Protein AF-A0A927WWB0-F1 (afdb_monomer)

Structure (mmCIF, N/CA/C/O backbone):
data_AF-A0A927WWB0-F1
#
_entry.id   AF-A0A927WWB0-F1
#
loop_
_atom_site.group_PDB
_atom_site.id
_atom_site.type_symbol
_atom_site.label_atom_id
_atom_site.label_alt_id
_atom_site.label_comp_id
_atom_site.label_asym_id
_atom_site.label_entity_id
_atom_site.label_seq_id
_atom_site.pdbx_PDB_ins_code
_atom_site.Cartn_x
_atom_site.Cartn_y
_atom_site.Cartn_z
_atom_site.occupancy
_atom_site.B_iso_or_equiv
_atom_site.auth_seq_id
_atom_site.auth_comp_id
_atom_site.auth_asym_id
_atom_site.auth_atom_id
_atom_site.pdbx_PDB_model_num
ATOM 1 N N . MET A 1 1 ? -5.119 0.824 29.404 1.00 85.62 1 MET A N 1
ATOM 2 C CA . MET A 1 1 ? -6.068 1.063 28.301 1.00 85.62 1 MET A CA 1
ATOM 3 C C . MET A 1 1 ? -7.362 0.359 28.651 1.00 85.62 1 MET A C 1
ATOM 5 O O . MET A 1 1 ? -7.310 -0.802 29.052 1.00 85.62 1 MET A O 1
ATOM 9 N N . GLN A 1 2 ? -8.509 1.000 28.434 1.00 91.81 2 GLN A N 1
ATOM 10 C CA . GLN A 1 2 ? -9.814 0.447 28.788 1.00 91.81 2 GLN A CA 1
ATOM 11 C C . GLN A 1 2 ? -10.741 0.387 27.572 1.00 91.81 2 GLN A C 1
ATOM 13 O O . GLN A 1 2 ? -10.696 1.232 26.675 1.00 91.81 2 GLN A O 1
ATOM 18 N N . THR A 1 3 ? -11.589 -0.644 27.538 1.00 93.31 3 THR A N 1
ATOM 19 C CA . THR A 1 3 ? -12.671 -0.757 26.554 1.00 93.31 3 THR A CA 1
ATOM 20 C C . THR A 1 3 ? -13.935 -0.116 27.111 1.00 93.31 3 THR A C 1
ATOM 22 O O . THR A 1 3 ? -14.354 -0.425 28.226 1.00 93.31 3 THR A O 1
ATOM 25 N N . PHE A 1 4 ? -14.554 0.742 26.309 1.00 94.50 4 PHE A N 1
ATOM 26 C CA . PHE A 1 4 ? -15.804 1.418 26.613 1.00 94.50 4 PHE A CA 1
ATOM 27 C C . PHE A 1 4 ? -16.885 0.991 25.625 1.00 94.50 4 PHE A C 1
ATOM 29 O O . PHE A 1 4 ? -16.620 0.731 24.446 1.00 94.50 4 PHE A O 1
ATOM 36 N N . CYS A 1 5 ? -18.123 0.952 26.113 1.00 94.19 5 CYS A N 1
ATOM 37 C CA . CYS A 1 5 ? -19.297 0.861 25.263 1.00 94.19 5 CYS A CA 1
ATOM 38 C C . CYS A 1 5 ? -20.393 1.784 25.785 1.00 94.19 5 CYS A C 1
ATOM 40 O O . CYS A 1 5 ? -20.557 1.940 26.998 1.00 94.19 5 CYS A O 1
ATOM 42 N N . GLY A 1 6 ? -21.144 2.391 24.876 1.00 93.69 6 GLY A N 1
ATOM 43 C CA . GLY A 1 6 ? -22.247 3.261 25.252 1.00 93.69 6 GLY A CA 1
ATOM 44 C C . GLY A 1 6 ? -22.944 3.877 24.053 1.00 93.69 6 GLY A C 1
ATOM 45 O O . GLY A 1 6 ? -22.455 3.824 22.925 1.00 93.69 6 GLY A O 1
ATOM 46 N N . ARG A 1 7 ? -24.108 4.465 24.320 1.00 94.38 7 ARG A N 1
ATOM 47 C CA . ARG A 1 7 ? -24.864 5.251 23.348 1.00 94.38 7 ARG A CA 1
ATOM 48 C C . ARG A 1 7 ? -24.356 6.690 23.377 1.00 94.38 7 ARG A C 1
ATOM 50 O O . ARG A 1 7 ? -24.301 7.287 24.454 1.00 94.38 7 ARG A O 1
ATOM 57 N N . ILE A 1 8 ? -24.001 7.228 22.213 1.00 96.31 8 ILE A N 1
ATOM 58 C CA . ILE A 1 8 ? -23.646 8.639 22.054 1.00 96.31 8 ILE A CA 1
ATOM 59 C C . ILE A 1 8 ? -24.853 9.484 22.440 1.00 96.31 8 ILE A C 1
ATOM 61 O O . ILE A 1 8 ? -25.952 9.269 21.919 1.00 96.31 8 ILE A O 1
ATOM 65 N N . ARG A 1 9 ? -24.633 10.433 23.349 1.00 96.38 9 ARG A N 1
ATOM 66 C CA . ARG A 1 9 ? -25.628 11.451 23.702 1.00 96.38 9 ARG A CA 1
ATOM 67 C C . ARG A 1 9 ? -25.407 12.739 22.926 1.00 96.38 9 ARG A C 1
ATOM 69 O O . ARG A 1 9 ? -26.372 13.345 22.497 1.00 96.38 9 ARG A O 1
ATOM 76 N N . ASN A 1 10 ? -24.152 13.134 22.725 1.00 96.50 10 ASN A N 1
ATOM 77 C CA . ASN A 1 10 ? -23.822 14.332 21.967 1.00 96.50 10 ASN A CA 1
ATOM 78 C C . ASN A 1 10 ? -22.445 14.215 21.296 1.00 96.50 10 ASN A C 1
ATOM 80 O O . ASN A 1 10 ? -21.590 13.440 21.741 1.00 96.50 10 ASN A O 1
ATOM 84 N N . VAL A 1 11 ? -22.239 14.998 20.236 1.00 96.50 11 VAL A N 1
ATOM 85 C CA . VAL A 1 11 ? -20.967 15.142 19.522 1.00 96.50 11 VAL A CA 1
ATOM 86 C C . VAL A 1 11 ? -20.671 16.630 19.358 1.00 96.50 11 VAL A C 1
ATOM 88 O O . VAL A 1 11 ? -21.435 17.370 18.752 1.00 96.50 11 VAL A O 1
ATOM 91 N N . TYR A 1 12 ? -19.537 17.060 19.894 1.00 95.94 12 TYR A N 1
ATOM 92 C CA . TYR A 1 12 ? -18.999 18.407 19.770 1.00 95.94 12 TYR A CA 1
ATOM 93 C C . TYR A 1 12 ? -17.963 18.389 18.642 1.00 95.94 12 TYR A C 1
ATOM 95 O O . TYR A 1 12 ? -16.809 18.013 18.862 1.00 95.94 12 TYR A O 1
ATOM 103 N N . GLU A 1 13 ? -18.386 18.703 17.414 1.00 93.00 13 GLU A N 1
ATOM 104 C CA . GLU A 1 13 ? -17.570 18.459 16.216 1.00 93.00 13 GLU A CA 1
ATOM 105 C C . GLU A 1 13 ? -16.272 19.274 16.178 1.00 93.00 13 GLU A C 1
ATOM 107 O O . GLU A 1 13 ? -15.202 18.704 15.936 1.00 93.00 13 GLU A O 1
ATOM 112 N N . ASP A 1 14 ? -16.342 20.566 16.504 1.00 92.88 14 ASP A N 1
ATOM 113 C CA . ASP A 1 14 ? -15.180 21.468 16.557 1.00 92.88 14 ASP A CA 1
ATOM 114 C C . ASP A 1 14 ? -14.153 20.989 17.590 1.00 92.88 14 ASP A C 1
ATOM 116 O O . ASP A 1 14 ? -12.937 20.922 17.357 1.00 92.88 14 ASP A O 1
ATOM 120 N N . ASP A 1 15 ? -14.670 20.536 18.729 1.00 95.81 15 ASP A N 1
ATOM 121 C CA . ASP A 1 15 ? -13.889 19.923 19.784 1.00 95.81 15 ASP A CA 1
ATOM 122 C C . ASP A 1 15 ? -13.519 18.478 19.471 1.00 95.81 15 ASP A C 1
ATOM 124 O O . ASP A 1 15 ? -12.734 17.906 20.206 1.00 95.81 15 ASP A O 1
ATOM 128 N N . ARG A 1 16 ? -13.998 17.842 18.398 1.00 96.81 16 ARG A N 1
ATOM 129 C CA . ARG A 1 16 ? -13.765 16.413 18.113 1.00 96.81 16 ARG A CA 1
ATOM 130 C C . ARG A 1 16 ? -14.044 15.523 19.333 1.00 96.81 16 ARG A C 1
ATOM 132 O O . ARG A 1 16 ? -13.322 14.551 19.556 1.00 96.81 16 ARG A O 1
ATOM 139 N N . ILE A 1 17 ? -15.018 15.887 20.162 1.00 97.62 17 ILE A N 1
ATOM 140 C CA . ILE A 1 17 ? -15.373 15.166 21.389 1.00 97.62 17 ILE A CA 1
ATOM 141 C C . ILE A 1 17 ? -16.758 14.571 21.213 1.00 97.62 17 ILE A C 1
ATOM 143 O O . ILE A 1 17 ? -17.652 15.228 20.696 1.00 97.62 17 ILE A O 1
ATOM 147 N N . PHE A 1 18 ? -16.959 13.346 21.677 1.00 97.81 18 PHE A N 1
ATOM 148 C CA . PHE A 1 18 ? -18.299 12.807 21.884 1.00 97.81 18 PHE A CA 1
ATOM 149 C C . PHE A 1 18 ? -18.478 12.408 23.342 1.00 97.81 18 PHE A C 1
ATOM 151 O O . PHE A 1 18 ? -17.508 12.104 24.040 1.00 97.81 18 PHE A O 1
ATOM 158 N N . GLU A 1 19 ? -19.725 12.405 23.798 1.00 97.00 19 GLU A N 1
ATOM 159 C CA . GLU A 1 19 ? -20.080 11.967 25.143 1.00 97.00 19 GLU A CA 1
ATOM 160 C C . GLU A 1 19 ? -20.955 10.713 25.112 1.00 97.00 19 GLU A C 1
ATOM 162 O O . GLU A 1 19 ? -21.825 10.542 24.250 1.00 97.00 19 GLU A O 1
ATOM 167 N N . ILE A 1 20 ? -20.737 9.836 26.087 1.00 96.44 20 ILE A N 1
ATOM 168 C CA . ILE A 1 20 ? -21.586 8.668 26.335 1.00 96.44 20 ILE A CA 1
ATOM 169 C C . ILE A 1 20 ? -22.014 8.639 27.800 1.00 96.44 20 ILE A C 1
ATOM 171 O O . ILE A 1 20 ? -21.311 9.127 28.686 1.00 96.44 20 ILE A O 1
ATOM 175 N N . LEU A 1 21 ? -23.157 8.005 28.061 1.00 90.00 21 LEU A N 1
ATOM 176 C CA . LEU A 1 21 ? -23.514 7.578 29.411 1.00 90.00 21 LEU A CA 1
ATOM 177 C C . LEU A 1 21 ? -22.886 6.209 29.678 1.00 90.00 21 LEU A C 1
ATOM 179 O O . LEU A 1 21 ? -23.248 5.227 29.031 1.00 90.00 21 LEU A O 1
ATOM 183 N N . TYR A 1 22 ? -21.991 6.131 30.656 1.00 85.38 22 TYR A N 1
ATOM 184 C CA . TYR A 1 22 ? -21.375 4.881 31.092 1.00 85.38 22 TYR A CA 1
ATOM 185 C C . TYR A 1 22 ? -21.423 4.791 32.619 1.00 85.38 22 TYR A C 1
ATOM 187 O O . TYR A 1 22 ? -21.113 5.753 33.312 1.00 85.38 22 TYR A O 1
ATOM 195 N N . LYS A 1 23 ? -21.887 3.659 33.169 1.00 84.44 23 LYS A N 1
ATOM 196 C CA . LYS A 1 23 ? -22.051 3.449 34.626 1.00 84.44 23 LYS A CA 1
ATOM 197 C C . LYS A 1 23 ? -22.731 4.628 35.362 1.00 84.44 23 LYS A C 1
ATOM 199 O O . LYS A 1 23 ? -22.293 5.038 36.432 1.00 84.44 23 LYS A O 1
ATOM 204 N N . LYS A 1 24 ? -23.814 5.169 34.782 1.00 86.56 24 LYS A N 1
ATOM 205 C CA . LYS A 1 24 ? -24.591 6.324 35.292 1.00 86.56 24 LYS A CA 1
ATOM 206 C C . LYS A 1 24 ? -23.830 7.662 35.361 1.00 86.56 24 LYS A C 1
ATOM 208 O O . LYS A 1 24 ? -24.331 8.602 35.969 1.00 86.56 24 LYS A O 1
ATOM 213 N N . ARG A 1 25 ? -22.660 7.779 34.730 1.00 90.69 25 ARG A N 1
ATOM 214 C CA . ARG A 1 25 ? -21.906 9.035 34.608 1.00 90.69 25 ARG A CA 1
ATOM 215 C C . ARG A 1 25 ? -21.705 9.398 33.141 1.00 90.69 25 ARG A C 1
ATOM 217 O O . ARG A 1 25 ? -21.661 8.519 32.278 1.00 90.69 25 ARG A O 1
ATOM 224 N N . ILE A 1 26 ? -21.635 10.697 32.867 1.00 93.94 26 ILE A N 1
ATOM 225 C CA . ILE A 1 26 ? -21.302 11.207 31.538 1.00 93.94 26 ILE A CA 1
ATOM 226 C C . ILE A 1 26 ? -19.785 11.216 31.421 1.00 93.94 26 ILE A C 1
ATOM 228 O O . ILE A 1 26 ? -19.095 11.742 32.291 1.00 93.94 26 ILE A O 1
ATOM 232 N N . TYR A 1 27 ? -19.294 10.622 30.344 1.00 96.50 27 TYR A N 1
ATOM 233 C CA . TYR A 1 27 ? -17.880 10.573 30.017 1.00 96.50 27 TYR A CA 1
ATOM 234 C C . TYR A 1 27 ? -17.657 11.193 28.648 1.00 96.50 27 TYR A C 1
ATOM 236 O O . TYR A 1 27 ? -18.442 10.948 27.728 1.00 96.50 27 TYR A O 1
ATOM 244 N N . HIS A 1 28 ? -16.571 11.950 28.514 1.00 97.62 28 HIS A N 1
ATOM 245 C CA . HIS A 1 28 ? -16.174 12.581 27.263 1.00 97.62 28 HIS A CA 1
ATOM 246 C C . HIS A 1 28 ? -14.978 11.855 26.659 1.00 97.62 28 HIS A C 1
ATOM 248 O O . HIS A 1 28 ? -14.064 11.423 27.365 1.00 97.62 28 HIS A O 1
ATOM 254 N N . PHE A 1 29 ? -14.970 11.766 25.336 1.00 98.00 29 PHE A N 1
ATOM 255 C CA . PHE A 1 29 ? -13.947 11.055 24.587 1.00 98.00 29 PHE A CA 1
ATOM 256 C C . PHE A 1 29 ? -13.476 11.892 23.406 1.00 98.00 29 PHE A C 1
ATOM 258 O O . PHE A 1 29 ? -14.275 12.286 22.555 1.00 98.00 29 PHE A O 1
ATOM 265 N N . ARG A 1 30 ? -12.171 12.169 23.356 1.00 97.44 30 ARG A N 1
ATOM 266 C CA . ARG A 1 30 ? -11.540 12.989 22.322 1.00 97.44 30 ARG A CA 1
ATOM 267 C C . ARG A 1 30 ? -11.080 12.130 21.153 1.00 97.44 30 ARG A C 1
ATOM 269 O O . ARG A 1 30 ? -10.353 11.150 21.309 1.00 97.44 30 ARG A O 1
ATOM 276 N N . LEU A 1 31 ? -11.450 12.562 19.954 1.00 96.44 31 LEU A N 1
ATOM 277 C CA . LEU A 1 31 ? -10.994 12.018 18.688 1.00 96.44 31 LEU A CA 1
ATOM 278 C C . LEU A 1 31 ? -9.831 12.838 18.120 1.00 96.44 31 LEU A C 1
ATOM 280 O O . LEU A 1 31 ? -9.793 14.079 18.106 1.00 96.44 31 LEU A O 1
ATOM 284 N N . THR A 1 32 ? -8.880 12.125 17.533 1.00 93.06 32 THR A N 1
ATOM 285 C CA . THR A 1 32 ? -7.893 12.727 16.633 1.00 93.06 32 THR A CA 1
ATOM 286 C C . THR A 1 32 ? -8.567 13.256 15.363 1.00 93.06 32 THR A C 1
ATOM 288 O O . THR A 1 32 ? -9.645 12.799 14.985 1.00 93.06 32 THR A O 1
ATOM 291 N N . ARG A 1 33 ? -7.924 14.198 14.657 1.00 90.31 33 ARG A N 1
ATOM 292 C CA . ARG A 1 33 ? -8.460 14.765 13.400 1.00 90.31 33 ARG A CA 1
ATOM 293 C C . ARG A 1 33 ? -8.799 13.680 12.370 1.00 90.31 33 ARG A C 1
ATOM 295 O O . ARG A 1 33 ? -9.841 13.744 11.733 1.00 90.31 33 ARG A O 1
ATOM 302 N N . SER A 1 34 ? -7.946 12.661 12.255 1.00 83.31 34 SER A N 1
ATOM 303 C CA . SER A 1 34 ? -8.148 11.531 11.338 1.00 83.31 34 SER A CA 1
ATOM 304 C C . SER A 1 34 ? -9.356 10.665 11.720 1.00 83.31 34 SER A C 1
ATOM 306 O O . SER A 1 34 ? -10.182 10.365 10.862 1.00 83.31 34 SER A O 1
ATOM 308 N N . GLN A 1 35 ? -9.514 10.317 13.006 1.00 90.94 35 GLN A N 1
ATOM 309 C CA . GLN A 1 35 ? -10.700 9.580 13.463 1.00 90.94 35 GLN A CA 1
ATOM 310 C C . GLN A 1 35 ? -11.973 10.391 13.224 1.00 90.94 35 GLN A C 1
ATOM 312 O O . GLN A 1 35 ? -12.946 9.833 12.730 1.00 90.94 35 GLN A O 1
ATOM 317 N N . MET A 1 36 ? -11.946 11.697 13.513 1.00 93.38 36 MET A N 1
ATOM 318 C CA . MET A 1 36 ? -13.080 12.572 13.232 1.00 93.38 36 MET A CA 1
ATOM 319 C C . MET A 1 36 ? -13.422 12.540 11.742 1.00 93.38 36 MET A C 1
ATOM 321 O O . MET A 1 36 ? -14.522 12.151 11.388 1.00 93.38 36 MET A O 1
ATOM 325 N N . LYS A 1 37 ? -12.455 12.797 10.854 1.00 89.69 37 LYS A N 1
ATOM 326 C CA . LYS A 1 37 ? -12.672 12.747 9.399 1.00 89.69 37 LYS A CA 1
ATOM 327 C C . LYS A 1 37 ? -13.238 11.401 8.921 1.00 89.69 37 LYS A C 1
ATOM 329 O O . LYS A 1 37 ? -14.079 11.374 8.031 1.00 89.69 37 LYS A O 1
ATOM 334 N N . LYS A 1 38 ? -12.770 10.284 9.488 1.00 87.56 38 LYS A N 1
ATOM 335 C CA . LYS A 1 38 ? -13.205 8.931 9.103 1.00 87.56 38 LYS A CA 1
ATOM 336 C C . LYS A 1 38 ? -14.615 8.596 9.595 1.00 87.56 38 LYS A C 1
ATOM 338 O O . LYS A 1 38 ? -15.343 7.905 8.888 1.00 87.56 38 LYS A O 1
ATOM 343 N N . PHE A 1 39 ? -14.975 9.024 10.804 1.00 91.88 39 PHE A N 1
ATOM 344 C CA . PHE A 1 39 ? -16.187 8.559 11.483 1.00 91.88 39 PHE A CA 1
ATOM 345 C C . PHE A 1 39 ? -17.279 9.622 11.647 1.00 91.88 39 PHE A C 1
ATOM 347 O O . PHE A 1 39 ? -18.403 9.250 11.970 1.00 91.88 39 PHE A O 1
ATOM 354 N N . GLN A 1 40 ? -16.995 10.900 11.375 1.00 90.88 40 GLN A N 1
ATOM 355 C CA . GLN A 1 40 ? -17.955 12.011 11.450 1.00 90.88 40 GLN A CA 1
ATOM 356 C C . GLN A 1 40 ? -19.294 11.697 10.761 1.00 90.88 40 GLN A C 1
ATOM 358 O O . GLN A 1 40 ? -20.314 11.919 11.403 1.00 90.88 40 GLN A O 1
ATOM 363 N N . PRO A 1 41 ? -19.350 11.096 9.549 1.00 90.62 41 PRO A N 1
ATOM 364 C CA . PRO A 1 41 ? -20.634 10.793 8.907 1.00 90.62 41 PRO A CA 1
ATOM 365 C C . PRO A 1 41 ? -21.545 9.852 9.711 1.00 90.62 41 PRO A C 1
ATOM 367 O O . PRO A 1 41 ? -22.747 9.801 9.470 1.00 90.62 41 PRO A O 1
ATOM 370 N N . TYR A 1 42 ? -20.979 9.083 10.646 1.00 91.25 42 TYR A N 1
ATOM 371 C CA . TYR A 1 42 ? -21.705 8.105 11.455 1.00 91.25 42 TYR A CA 1
ATOM 372 C C . TYR A 1 42 ? -21.949 8.591 12.887 1.00 91.25 42 TYR A C 1
ATOM 374 O O . TYR A 1 42 ? -22.943 8.197 13.500 1.00 91.25 42 TYR A O 1
ATOM 382 N N . LEU A 1 43 ? -21.036 9.406 13.432 1.00 92.56 43 LEU A N 1
ATOM 383 C CA . LEU A 1 43 ? -21.037 9.871 14.820 1.00 92.56 43 LEU A CA 1
ATOM 384 C C . LEU A 1 43 ? -22.170 10.867 15.061 1.00 92.56 43 LEU A C 1
ATOM 386 O O . LEU A 1 43 ? -22.022 12.067 14.875 1.00 92.56 43 LEU A O 1
ATOM 390 N N . GLN A 1 44 ? -23.303 10.348 15.511 1.00 92.12 44 GLN A N 1
ATOM 391 C CA . GLN A 1 44 ? -24.491 11.128 15.829 1.00 92.12 44 GLN A CA 1
ATOM 392 C C . GLN A 1 44 ? -25.135 10.602 17.107 1.00 92.12 44 GLN A C 1
ATOM 394 O O . GLN A 1 44 ? -24.907 9.453 17.508 1.00 92.12 44 GLN A O 1
ATOM 399 N N . GLU A 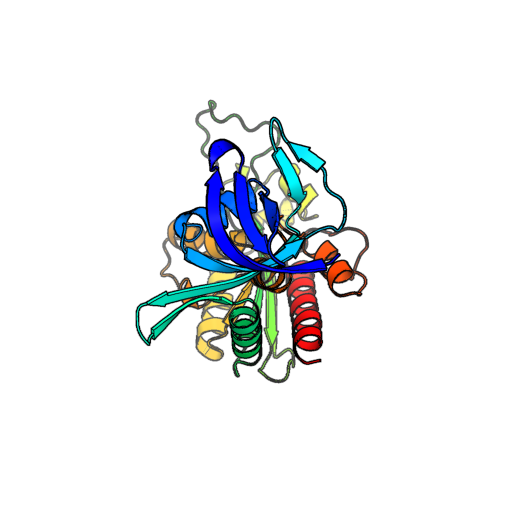1 45 ? -26.005 11.416 17.706 1.00 94.19 45 GLU A N 1
ATOM 400 C CA . GLU A 1 45 ? -26.810 10.995 18.845 1.00 94.19 45 GLU A CA 1
ATOM 401 C C . GLU A 1 45 ? -27.543 9.672 18.550 1.00 94.19 45 GLU A C 1
ATOM 403 O O . GLU A 1 45 ? -28.059 9.390 17.457 1.00 94.19 45 GLU A O 1
ATOM 408 N N . GLY A 1 46 ? -27.526 8.801 19.553 1.00 92.06 46 GLY A N 1
ATOM 409 C CA . GLY A 1 46 ? -28.154 7.493 19.508 1.00 92.06 46 GLY A CA 1
ATOM 410 C C . GLY A 1 46 ? -27.351 6.375 18.857 1.00 92.06 46 GLY A C 1
ATOM 411 O O . GLY A 1 46 ? -27.780 5.223 18.937 1.00 92.06 46 GLY A O 1
ATOM 412 N N . LEU A 1 47 ? -26.185 6.669 18.279 1.00 94.81 47 LEU A N 1
ATOM 413 C CA . LEU A 1 47 ? -25.256 5.637 17.833 1.00 94.81 47 LEU A CA 1
ATOM 414 C C . LEU A 1 47 ? -24.666 4.896 19.042 1.00 94.81 47 LEU A C 1
ATOM 416 O O . LEU A 1 47 ? -24.172 5.519 19.980 1.00 94.81 47 LEU A O 1
ATOM 420 N N . TYR A 1 48 ? -24.681 3.568 19.011 1.00 95.25 48 TYR A N 1
ATOM 421 C CA . TYR A 1 48 ? -23.944 2.738 19.957 1.00 95.25 48 TYR A CA 1
ATOM 422 C C . TYR A 1 48 ? -22.519 2.528 19.464 1.00 95.25 48 TYR A C 1
ATOM 424 O O . TYR A 1 48 ? -22.287 2.089 18.335 1.00 95.25 48 TYR A O 1
ATOM 432 N N . VAL A 1 49 ? -21.564 2.820 20.338 1.00 96.25 49 VAL A N 1
ATOM 433 C CA . VAL A 1 49 ? -20.139 2.741 20.036 1.00 96.25 49 VAL A CA 1
ATOM 434 C C . VAL A 1 49 ? -19.436 1.792 20.990 1.00 96.25 49 VAL A C 1
ATOM 436 O O . VAL A 1 49 ? -19.722 1.766 22.185 1.00 96.25 49 VAL A O 1
ATOM 439 N N . PHE A 1 50 ? -18.498 1.027 20.445 1.00 95.81 50 PHE A N 1
ATOM 440 C CA . PHE A 1 50 ? -1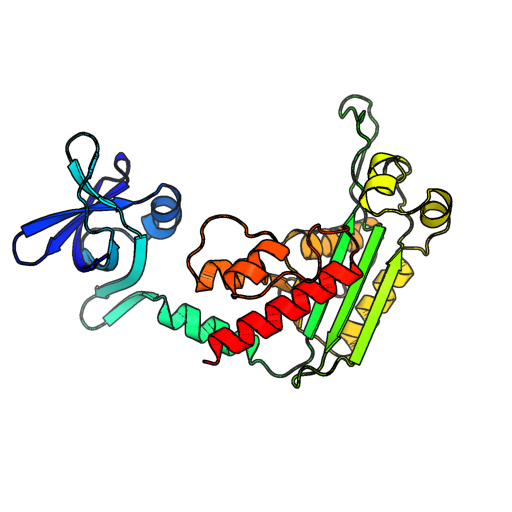7.574 0.159 21.165 1.00 95.81 50 PHE A CA 1
ATOM 441 C C . PHE A 1 50 ? -16.170 0.586 20.767 1.00 95.81 50 PHE A C 1
ATOM 443 O O . PHE A 1 50 ? -15.871 0.649 19.572 1.00 95.81 50 PHE A O 1
ATOM 450 N N . PHE A 1 51 ? -15.313 0.914 21.727 1.00 95.38 51 PHE A N 1
ATOM 451 C CA . PHE A 1 51 ? -13.999 1.488 21.437 1.00 95.38 51 PHE A CA 1
ATOM 452 C C . PHE A 1 51 ? -13.022 1.301 22.597 1.00 95.38 51 PHE A C 1
ATOM 454 O O . PHE A 1 51 ? -13.425 1.008 23.721 1.00 95.38 51 PHE A O 1
ATOM 461 N N . LYS A 1 52 ? -11.730 1.475 22.317 1.00 94.94 52 LYS A N 1
ATOM 462 C CA . LYS A 1 52 ? -10.675 1.560 23.332 1.00 94.94 52 LYS A CA 1
ATOM 463 C C . LYS A 1 52 ? -10.258 3.010 23.530 1.00 94.94 52 LYS A C 1
ATOM 465 O O . LYS A 1 52 ? -10.131 3.749 22.551 1.00 94.94 52 LYS A O 1
ATOM 470 N N . ALA A 1 53 ? -9.998 3.389 24.771 1.00 95.94 53 ALA A N 1
ATOM 471 C CA . ALA A 1 53 ? -9.422 4.678 25.132 1.00 95.94 53 ALA A CA 1
ATOM 472 C C . ALA A 1 53 ? -8.255 4.490 26.113 1.00 95.94 53 ALA A C 1
ATOM 474 O O . ALA A 1 53 ? -8.086 3.415 26.705 1.00 95.94 53 ALA A O 1
ATOM 475 N N . PHE A 1 54 ? -7.421 5.520 26.235 1.00 95.00 54 PHE A N 1
ATOM 476 C CA . PHE A 1 54 ? -6.416 5.580 27.295 1.00 95.00 54 PHE A CA 1
ATOM 477 C C . PHE A 1 54 ? -7.094 5.714 28.665 1.00 95.00 54 PHE A C 1
ATOM 479 O O . PHE A 1 54 ? -8.249 6.122 28.740 1.00 95.00 54 PHE A O 1
ATOM 486 N N . ASP A 1 55 ? -6.382 5.355 29.734 1.00 93.62 55 ASP A N 1
ATOM 487 C CA . ASP A 1 55 ? -6.931 5.385 31.103 1.00 93.62 55 ASP A CA 1
ATOM 488 C C . ASP A 1 55 ? -6.758 6.755 31.772 1.00 93.62 55 ASP A C 1
ATOM 490 O O . ASP A 1 55 ? -7.258 6.980 32.870 1.00 93.62 55 ASP A O 1
ATOM 494 N N . GLU A 1 56 ? -6.036 7.664 31.119 1.00 94.62 56 GLU A N 1
ATOM 495 C CA . GLU A 1 56 ? -5.736 9.002 31.614 1.00 94.62 56 GLU A CA 1
ATOM 496 C C . GLU A 1 56 ? -6.686 10.028 30.984 1.00 94.62 56 GLU A C 1
ATOM 498 O O . GLU A 1 56 ? -6.843 10.086 29.758 1.00 94.62 56 GLU A O 1
ATOM 503 N N . GLU A 1 57 ? -7.308 10.850 31.829 1.00 95.31 57 GLU A N 1
ATOM 504 C CA . GLU A 1 57 ? -8.100 11.997 31.393 1.00 95.31 57 GLU A CA 1
ATOM 505 C C . GLU A 1 57 ? -7.203 13.197 31.097 1.00 95.31 57 GLU A C 1
ATOM 507 O O . GLU A 1 57 ? -6.276 13.508 31.842 1.00 95.31 57 GLU A O 1
ATOM 512 N N . LYS A 1 58 ? -7.527 13.929 30.032 1.00 97.00 58 LYS A N 1
ATOM 513 C CA . LYS A 1 58 ? -6.834 15.161 29.656 1.00 97.00 58 LYS A CA 1
ATOM 514 C C . LYS A 1 58 ? -7.813 16.310 29.499 1.00 97.00 58 LYS A C 1
ATOM 516 O O . LYS A 1 58 ? -8.967 16.131 29.097 1.00 97.00 58 LYS A O 1
ATOM 521 N N . LYS A 1 59 ? -7.330 17.517 29.791 1.00 97.06 59 LYS A N 1
ATOM 522 C CA . LYS A 1 59 ? -8.096 18.750 29.615 1.00 97.06 59 LYS A CA 1
ATOM 523 C C . LYS A 1 59 ? -8.032 19.219 28.161 1.00 97.06 59 LYS A C 1
ATOM 525 O O . LYS A 1 59 ? -6.957 19.463 27.622 1.00 97.06 59 LYS A O 1
ATOM 530 N N . TYR A 1 60 ? -9.200 19.418 27.563 1.00 95.56 60 TYR A N 1
ATOM 531 C CA . TYR A 1 60 ? -9.393 19.938 26.213 1.00 95.56 60 TYR A CA 1
ATOM 532 C C . TYR A 1 60 ? -10.377 21.108 26.251 1.00 95.56 60 TYR A C 1
ATOM 534 O O . TYR A 1 60 ? -11.591 20.922 26.168 1.00 95.56 60 TYR A O 1
ATOM 542 N N . GLY A 1 61 ? -9.856 22.328 26.407 1.00 92.81 61 GLY A N 1
ATOM 543 C CA . GLY A 1 61 ? -10.690 23.517 26.584 1.00 92.81 61 GLY A CA 1
ATOM 544 C C . GLY A 1 61 ? -11.570 23.381 27.828 1.00 92.81 61 GLY A C 1
ATOM 545 O O . GLY A 1 61 ? -11.057 23.287 28.945 1.00 92.81 61 GLY A O 1
ATOM 546 N N . ARG A 1 62 ? -12.892 23.343 27.621 1.00 94.00 62 ARG A N 1
ATOM 547 C CA . ARG A 1 62 ? -13.889 23.155 28.689 1.00 94.00 62 ARG A CA 1
ATOM 548 C C . ARG A 1 62 ? -14.140 21.694 29.076 1.00 94.00 62 ARG A C 1
ATOM 550 O O . ARG A 1 62 ? -14.850 21.448 30.044 1.00 94.00 62 ARG A O 1
ATOM 557 N N . PHE A 1 63 ? -13.600 20.737 28.324 1.00 96.50 63 PHE A N 1
ATOM 558 C CA . PHE A 1 63 ? -13.842 19.314 28.542 1.00 96.50 63 PHE A CA 1
ATOM 559 C C . PHE A 1 63 ? -12.685 18.645 29.281 1.00 96.50 63 PHE A C 1
ATOM 561 O O . PHE A 1 63 ? -11.518 18.975 29.069 1.00 96.50 63 PHE A O 1
ATOM 568 N N . ILE A 1 64 ? -13.023 17.650 30.095 1.00 96.94 64 ILE A N 1
ATOM 569 C CA . ILE A 1 64 ? -12.103 16.630 30.600 1.00 96.94 64 ILE A CA 1
ATOM 570 C C . ILE A 1 64 ? -12.502 15.336 29.896 1.00 96.94 64 ILE A C 1
ATOM 572 O O . ILE A 1 64 ? -13.661 14.927 29.996 1.00 96.94 64 ILE A O 1
ATOM 576 N N . ALA A 1 65 ? -11.592 14.765 29.107 1.00 97.44 65 ALA A N 1
ATOM 577 C CA . ALA A 1 65 ? -11.900 13.652 28.216 1.00 97.44 65 ALA A CA 1
ATOM 578 C C . ALA A 1 65 ? -10.752 12.644 28.117 1.00 97.44 65 ALA A C 1
ATOM 580 O O . ALA A 1 65 ? -9.581 13.005 28.238 1.00 97.44 65 ALA A O 1
ATOM 581 N N . TYR A 1 66 ? -11.096 11.397 27.807 1.00 97.44 66 TYR A N 1
ATOM 582 C CA . TYR A 1 66 ? -10.127 10.358 27.467 1.00 97.44 66 TYR A CA 1
ATOM 583 C C . TYR A 1 66 ? -9.821 10.371 25.970 1.00 97.44 66 TYR A C 1
ATOM 585 O O . TYR A 1 66 ? -10.717 10.531 25.136 1.00 97.44 66 TYR A O 1
ATOM 593 N N . ASP A 1 67 ? -8.566 10.137 25.608 1.00 96.56 67 ASP A N 1
ATOM 594 C CA . ASP A 1 67 ? -8.171 10.010 24.207 1.00 96.56 67 ASP A CA 1
ATOM 595 C C . ASP A 1 67 ? -8.595 8.646 23.641 1.00 96.56 67 ASP A C 1
ATOM 597 O O . ASP A 1 67 ? -8.232 7.589 24.167 1.00 96.56 67 ASP A O 1
ATOM 601 N N . VAL A 1 68 ? -9.348 8.655 22.537 1.00 95.81 68 VAL A N 1
ATOM 602 C CA . VAL A 1 68 ? -9.764 7.423 21.855 1.00 95.81 68 VAL A CA 1
ATOM 603 C C . VAL A 1 68 ? -8.610 6.831 21.063 1.00 95.81 68 VAL A C 1
ATOM 605 O O . VAL A 1 68 ? -8.041 7.465 20.170 1.00 95.81 68 VAL A O 1
ATOM 608 N N . ILE A 1 69 ? -8.342 5.555 21.314 1.00 92.25 69 ILE A N 1
ATOM 609 C CA . ILE A 1 69 ? -7.311 4.778 20.631 1.00 92.25 69 ILE A CA 1
ATOM 610 C C . ILE A 1 69 ? -7.867 4.278 19.299 1.00 92.25 69 ILE A C 1
ATOM 612 O O . ILE A 1 69 ? -7.403 4.673 18.228 1.00 92.25 69 ILE A O 1
ATOM 616 N N . ASN A 1 70 ? -8.929 3.472 19.345 1.00 90.19 70 ASN A N 1
ATOM 617 C CA . ASN A 1 70 ? -9.583 2.942 18.155 1.00 90.19 70 ASN A CA 1
ATOM 618 C C . ASN A 1 70 ? -11.038 2.550 18.432 1.00 90.19 70 ASN A C 1
ATOM 620 O O . ASN A 1 70 ? -11.379 2.105 19.528 1.00 90.19 70 ASN A O 1
ATOM 624 N N . PHE A 1 71 ? -11.881 2.649 17.404 1.00 93.12 71 PHE A N 1
ATOM 625 C CA . PHE A 1 71 ? -13.202 2.031 17.422 1.00 93.12 71 PHE A CA 1
ATOM 626 C C . PHE A 1 71 ? -13.086 0.527 17.154 1.00 93.12 71 PHE A C 1
ATOM 628 O O . PHE A 1 71 ? -12.251 0.077 16.366 1.00 93.12 71 PHE A O 1
ATOM 635 N N . ILE A 1 72 ? -13.940 -0.236 17.824 1.00 93.25 72 ILE A N 1
ATOM 636 C CA . ILE A 1 72 ? -14.150 -1.672 17.633 1.00 93.25 72 ILE A CA 1
ATOM 637 C C . ILE A 1 72 ? -15.390 -1.868 16.761 1.00 93.25 72 ILE A C 1
ATOM 639 O O . ILE A 1 72 ? -15.324 -2.567 15.755 1.00 93.25 72 ILE A O 1
ATOM 643 N N . LYS A 1 73 ? -16.506 -1.221 17.123 1.00 94.88 73 LYS A N 1
ATOM 644 C CA . LYS A 1 73 ? -17.794 -1.386 16.443 1.00 94.88 73 LYS A CA 1
ATOM 645 C C . LYS A 1 73 ? -18.666 -0.135 16.575 1.00 94.88 73 LYS A C 1
ATOM 647 O O . LYS A 1 73 ? -18.683 0.490 17.634 1.00 94.88 73 LYS A O 1
ATOM 652 N N . LEU A 1 74 ? -19.394 0.213 15.516 1.00 95.31 74 LEU A N 1
ATOM 653 C CA . LEU A 1 74 ? -20.372 1.304 15.466 1.00 95.31 74 LEU A CA 1
ATOM 654 C C . LEU A 1 74 ? -21.707 0.748 14.963 1.00 95.31 74 LEU A C 1
ATOM 656 O O . LEU A 1 74 ? -21.776 0.252 13.835 1.00 95.31 74 LEU A O 1
ATOM 660 N N . VAL A 1 75 ? -22.762 0.826 15.776 1.00 95.44 75 VAL A N 1
ATOM 661 C CA . VAL A 1 75 ? -24.085 0.276 15.436 1.00 95.44 75 VAL A CA 1
ATOM 662 C C . VAL A 1 75 ? -25.217 1.236 15.769 1.00 95.44 75 VAL A C 1
ATOM 664 O O . VAL A 1 75 ? -25.158 1.984 16.742 1.00 95.44 75 VAL A O 1
ATOM 667 N N . ARG A 1 76 ? -26.289 1.184 14.982 1.00 93.44 76 ARG A N 1
ATOM 668 C CA . ARG A 1 76 ? -27.550 1.870 15.275 1.00 93.44 76 ARG A CA 1
ATOM 669 C C . ARG A 1 76 ? -28.692 0.873 15.247 1.00 93.44 76 ARG A C 1
ATOM 671 O O . ARG A 1 76 ? -28.827 0.094 14.307 1.00 93.44 76 ARG A O 1
ATOM 678 N N . HIS A 1 77 ? -29.529 0.933 16.270 1.00 89.94 77 HIS A N 1
ATOM 679 C CA . HIS A 1 77 ? -30.765 0.167 16.324 1.00 89.94 77 HIS A CA 1
ATOM 680 C C . HIS A 1 77 ? -31.899 1.017 15.747 1.00 89.94 77 HIS A C 1
ATOM 682 O O . HIS A 1 77 ? -32.143 2.129 16.214 1.00 89.94 77 HIS A O 1
ATOM 688 N N . VAL A 1 78 ? -32.563 0.504 14.712 1.00 87.56 78 VAL A N 1
ATOM 689 C CA . VAL A 1 78 ? -33.714 1.130 14.051 1.00 87.56 78 VAL A CA 1
ATOM 690 C C . VAL A 1 78 ? -34.876 0.141 14.111 1.00 87.56 78 VAL A C 1
ATOM 692 O O . VAL A 1 78 ? -34.944 -0.822 13.343 1.00 87.56 78 VAL A O 1
ATOM 695 N N . GLY A 1 79 ? -35.774 0.341 15.078 1.00 86.75 79 GLY A N 1
ATOM 696 C CA . GLY A 1 79 ? -36.823 -0.628 15.400 1.00 86.75 79 GLY A CA 1
ATOM 697 C C . GLY A 1 79 ? -36.221 -1.978 15.804 1.00 86.75 79 GLY A C 1
ATOM 698 O O . GLY A 1 79 ? -35.426 -2.051 16.736 1.00 86.75 79 GLY A O 1
ATOM 699 N N . ARG A 1 80 ? -36.574 -3.046 15.076 1.00 87.00 80 ARG A N 1
ATOM 700 C CA . ARG A 1 80 ? -36.016 -4.401 15.271 1.00 87.00 80 ARG A CA 1
ATOM 701 C C . ARG A 1 80 ? -34.738 -4.671 14.464 1.00 87.00 80 ARG A C 1
ATOM 703 O O . ARG A 1 80 ? -34.167 -5.749 14.585 1.00 87.00 80 ARG A O 1
ATOM 710 N N . LYS A 1 81 ? -34.301 -3.736 13.612 1.00 90.81 81 LYS A N 1
ATOM 711 C CA . LYS A 1 81 ? -33.110 -3.896 12.764 1.00 90.81 81 LYS A CA 1
ATOM 712 C C . LYS A 1 81 ? -31.890 -3.262 13.429 1.00 90.81 81 LYS A C 1
ATOM 714 O O . LYS A 1 81 ? -31.984 -2.194 14.030 1.00 90.81 81 LYS A O 1
ATOM 719 N N . THR A 1 82 ? -30.731 -3.892 13.259 1.00 90.88 82 THR A N 1
ATOM 720 C CA . THR A 1 82 ? -29.434 -3.332 13.658 1.00 90.88 82 THR A CA 1
ATOM 721 C C . THR A 1 82 ? -28.633 -3.015 12.405 1.00 90.88 82 THR A C 1
ATOM 723 O O . THR A 1 82 ? -28.358 -3.905 11.605 1.00 90.88 82 THR A O 1
ATOM 726 N N . ILE A 1 83 ? -28.267 -1.748 12.236 1.00 91.50 83 ILE A N 1
ATOM 727 C CA . ILE A 1 83 ? -27.397 -1.270 11.162 1.00 91.50 83 ILE A CA 1
ATOM 728 C C . ILE A 1 83 ? -25.978 -1.191 11.724 1.00 91.50 83 ILE A C 1
ATOM 730 O O . ILE A 1 83 ? -25.749 -0.516 12.728 1.00 91.50 83 ILE A O 1
ATOM 734 N N . VAL A 1 84 ? -25.033 -1.887 11.092 1.00 92.06 84 VAL A N 1
ATOM 735 C CA . VAL A 1 84 ? -23.612 -1.870 11.461 1.00 92.06 84 VAL A CA 1
ATOM 736 C C . VAL A 1 84 ? -22.878 -0.935 10.506 1.00 92.06 84 VAL A C 1
ATOM 738 O O . VAL A 1 84 ? -22.794 -1.217 9.316 1.00 92.06 84 VAL A O 1
ATOM 741 N N . TYR A 1 85 ? -22.355 0.177 11.019 1.00 91.25 85 TYR A N 1
ATOM 742 C CA . TYR A 1 85 ? -21.584 1.140 10.220 1.00 91.25 85 TYR A CA 1
ATOM 743 C C . TYR A 1 85 ? -20.096 0.800 10.170 1.00 91.25 85 TYR A C 1
ATOM 745 O O . TYR A 1 85 ? -19.403 1.136 9.216 1.00 91.25 85 TYR A O 1
ATOM 753 N N . TYR A 1 86 ? -19.590 0.153 11.218 1.00 90.81 86 TYR A N 1
ATOM 754 C CA . TYR A 1 86 ? -18.200 -0.264 11.317 1.00 90.81 86 TYR A CA 1
ATOM 755 C C . TYR A 1 86 ? -18.102 -1.461 12.253 1.00 90.81 86 TYR A C 1
ATOM 757 O O . TYR A 1 86 ? -18.692 -1.445 13.333 1.00 90.81 86 TYR A O 1
ATOM 765 N N . ASP A 1 87 ? -17.332 -2.468 11.860 1.00 90.69 87 ASP A N 1
ATOM 766 C CA . ASP A 1 87 ? -16.971 -3.597 12.708 1.00 90.69 87 ASP A CA 1
ATOM 767 C C . ASP A 1 87 ? -15.569 -4.063 12.324 1.00 90.69 87 ASP A C 1
ATOM 769 O O . ASP A 1 87 ? -15.329 -4.505 11.197 1.00 90.69 87 ASP A O 1
ATOM 773 N N . ILE A 1 88 ? -14.628 -3.933 13.259 1.00 86.38 88 ILE A N 1
ATOM 774 C CA . ILE A 1 88 ? -13.249 -4.349 13.023 1.00 86.38 88 ILE A CA 1
ATOM 775 C C . ILE A 1 88 ? -13.159 -5.852 12.740 1.00 86.38 88 ILE A C 1
ATOM 777 O O . ILE A 1 88 ? -12.312 -6.248 11.948 1.00 86.38 88 ILE A O 1
ATOM 781 N N . GLN A 1 89 ? -14.041 -6.683 13.306 1.00 86.94 89 GLN A N 1
ATOM 782 C CA . GLN A 1 89 ? -14.026 -8.124 13.046 1.00 86.94 89 GLN A CA 1
ATOM 783 C C . GLN A 1 89 ? -14.440 -8.435 11.612 1.00 86.94 89 GLN A C 1
ATOM 785 O O . GLN A 1 89 ? -13.760 -9.200 10.9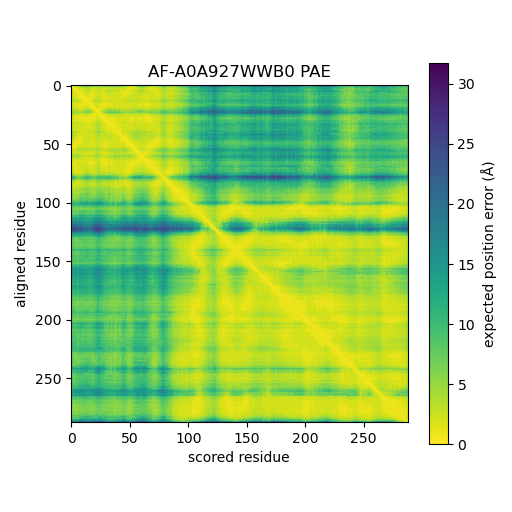38 1.00 86.94 89 GLN A O 1
ATOM 790 N N . THR A 1 90 ? -15.464 -7.755 11.090 1.00 87.50 90 THR A N 1
ATOM 791 C CA . THR A 1 90 ? -15.855 -7.892 9.679 1.00 87.50 90 THR A CA 1
ATOM 792 C C . THR A 1 90 ? -14.726 -7.473 8.735 1.00 87.50 90 THR A C 1
ATOM 794 O O . THR A 1 90 ? -14.509 -8.122 7.714 1.00 87.50 90 THR A O 1
ATOM 797 N N . ILE A 1 91 ? -13.965 -6.426 9.080 1.00 85.62 91 ILE A N 1
ATOM 798 C CA . ILE A 1 91 ? -12.774 -6.029 8.312 1.00 85.62 91 ILE A CA 1
ATOM 799 C C . ILE A 1 91 ? -11.725 -7.144 8.352 1.00 85.62 91 ILE A C 1
ATOM 801 O O . ILE A 1 91 ? -11.243 -7.551 7.299 1.00 85.62 91 ILE A O 1
ATOM 805 N N . LYS A 1 92 ? -11.396 -7.667 9.539 1.00 86.19 92 LYS A N 1
ATOM 806 C CA . LYS A 1 92 ? -10.414 -8.750 9.700 1.00 86.19 92 LYS A CA 1
ATOM 807 C C . LYS A 1 92 ? -10.805 -10.011 8.930 1.00 86.19 92 LYS A C 1
ATOM 809 O O . LYS A 1 92 ? -9.973 -10.580 8.231 1.00 86.19 92 LYS A O 1
ATOM 814 N N . GLU A 1 93 ? -12.069 -10.413 9.001 1.00 88.62 93 GLU A N 1
ATOM 815 C CA . GLU A 1 93 ? -12.607 -11.541 8.236 1.00 88.62 93 GLU A CA 1
ATOM 816 C C . GLU A 1 93 ? -12.548 -11.293 6.727 1.00 88.62 93 GLU A C 1
ATOM 818 O O . GLU A 1 93 ? -12.186 -12.194 5.971 1.00 88.62 93 GLU A O 1
ATOM 823 N N . GLY A 1 94 ? -12.876 -10.078 6.280 1.00 88.25 94 GLY A N 1
ATOM 824 C CA . GLY A 1 94 ? -12.771 -9.681 4.877 1.00 88.25 94 GLY A CA 1
ATOM 825 C C . GLY A 1 94 ? -11.334 -9.745 4.359 1.00 88.25 94 GLY A C 1
ATOM 826 O O . GLY A 1 94 ? -11.102 -10.294 3.286 1.00 88.25 94 GLY A O 1
ATOM 827 N N . VAL A 1 95 ? -10.367 -9.256 5.143 1.00 89.56 95 VAL A N 1
ATOM 828 C CA . VAL A 1 95 ? -8.935 -9.359 4.819 1.00 89.56 95 VAL A CA 1
ATOM 829 C C . VAL A 1 95 ? -8.503 -10.822 4.753 1.00 89.56 95 VAL A C 1
ATOM 831 O O . VAL A 1 95 ? -7.919 -11.228 3.755 1.00 89.56 95 VAL A O 1
ATOM 834 N N . ARG A 1 96 ? -8.860 -11.643 5.749 1.00 89.25 96 ARG A N 1
ATOM 835 C CA . ARG A 1 96 ? -8.535 -13.077 5.752 1.00 89.25 96 ARG A CA 1
ATOM 836 C C . ARG A 1 96 ? -9.084 -13.790 4.511 1.00 89.25 96 ARG A C 1
ATOM 838 O O . ARG A 1 96 ? -8.373 -14.579 3.902 1.00 89.25 96 ARG A O 1
ATOM 845 N N . LYS A 1 97 ? -10.327 -13.501 4.110 1.00 89.25 97 LYS A N 1
ATOM 846 C CA . LYS A 1 97 ? -10.934 -14.062 2.889 1.00 89.25 97 LYS A CA 1
ATOM 847 C C . LYS A 1 97 ? -10.231 -13.603 1.612 1.00 89.25 97 LYS A C 1
ATOM 849 O O . LYS A 1 97 ? -10.135 -14.384 0.676 1.00 89.25 97 LYS A O 1
ATOM 854 N N . LEU A 1 98 ? -9.779 -12.350 1.567 1.00 88.56 98 LEU A N 1
ATOM 855 C CA . LEU A 1 98 ? -9.065 -11.804 0.416 1.00 88.56 98 LEU A CA 1
ATOM 856 C C . LEU A 1 98 ? -7.704 -12.480 0.220 1.00 88.56 98 LEU A C 1
ATOM 858 O O . LEU A 1 98 ? -7.376 -12.808 -0.912 1.00 88.56 98 LEU A O 1
ATOM 862 N N . LEU A 1 99 ? -6.931 -12.675 1.296 1.00 87.81 99 LEU A N 1
ATOM 863 C CA . LEU A 1 99 ? -5.594 -13.277 1.201 1.00 87.81 99 LEU A CA 1
ATOM 864 C C . LEU A 1 99 ? -5.654 -14.783 0.910 1.00 87.81 99 LEU A C 1
ATOM 866 O O . LEU A 1 99 ? -4.893 -15.258 0.083 1.00 87.81 99 LEU A O 1
ATOM 870 N N . LYS A 1 100 ? -6.643 -15.499 1.469 1.00 86.00 100 LYS A N 1
ATOM 871 C CA . LYS A 1 100 ? -6.883 -16.932 1.199 1.00 86.00 100 LYS A CA 1
ATOM 872 C C . LYS A 1 100 ? -7.503 -17.237 -0.166 1.00 86.00 100 LYS A C 1
ATOM 874 O O . LYS A 1 100 ? -7.948 -18.359 -0.397 1.00 86.00 100 LYS A O 1
ATOM 879 N N . LYS A 1 101 ? -7.673 -16.241 -1.031 1.00 85.94 101 LYS A N 1
ATOM 880 C CA . LYS A 1 101 ? -8.317 -16.465 -2.320 1.00 85.94 101 LYS A CA 1
ATOM 881 C C . LYS A 1 101 ? -7.388 -17.308 -3.194 1.00 85.94 101 LYS A C 1
ATOM 883 O O . LYS A 1 101 ? -6.321 -16.835 -3.569 1.00 85.94 101 LYS A O 1
ATOM 888 N N . ASP A 1 102 ? -7.842 -18.503 -3.563 1.00 88.69 102 ASP A N 1
ATOM 889 C CA . ASP A 1 102 ? -7.117 -19.362 -4.497 1.00 88.69 102 ASP A CA 1
ATOM 890 C C . ASP A 1 102 ? -6.873 -18.647 -5.835 1.00 88.69 102 ASP A C 1
ATOM 892 O O . ASP A 1 102 ? -7.748 -17.959 -6.378 1.00 88.69 102 ASP A O 1
ATOM 896 N N . GLY A 1 103 ? -5.669 -18.826 -6.369 1.00 94.00 103 GLY A N 1
ATOM 897 C CA . GLY A 1 103 ? -5.230 -18.269 -7.642 1.00 94.00 103 GLY A CA 1
ATOM 898 C C . GLY A 1 103 ? -3.770 -17.836 -7.606 1.00 94.00 103 GLY A C 1
ATOM 899 O O . GLY A 1 103 ? -3.098 -17.928 -6.582 1.00 94.00 103 GLY A O 1
ATOM 900 N N . TYR A 1 104 ? -3.289 -17.347 -8.745 1.00 97.94 104 TYR A N 1
ATOM 901 C CA . TYR A 1 104 ? -1.944 -16.798 -8.850 1.00 97.94 104 TYR A CA 1
ATOM 902 C C . TYR A 1 104 ? -1.868 -15.397 -8.238 1.00 97.94 104 TYR A C 1
ATOM 904 O O . TYR A 1 104 ? -2.815 -14.600 -8.319 1.00 97.94 104 TYR A O 1
ATOM 912 N N . ARG A 1 105 ? -0.715 -15.079 -7.658 1.00 98.12 105 ARG A N 1
ATOM 913 C CA . ARG A 1 105 ? -0.416 -13.781 -7.046 1.00 98.12 105 ARG A CA 1
ATOM 914 C C . ARG A 1 105 ? 0.810 -13.200 -7.729 1.00 98.12 105 ARG A C 1
ATOM 916 O O . ARG A 1 105 ? 1.823 -13.874 -7.836 1.00 98.12 105 ARG A O 1
ATOM 923 N N . LEU A 1 106 ? 0.692 -11.975 -8.230 1.00 98.56 106 LEU A N 1
ATOM 924 C CA . LEU A 1 106 ? 1.769 -11.262 -8.915 1.00 98.56 106 LEU A CA 1
ATOM 925 C C . LEU A 1 106 ? 2.165 -10.051 -8.077 1.00 98.56 106 LEU A C 1
ATOM 927 O O . LEU A 1 106 ? 1.370 -9.133 -7.920 1.00 98.56 106 LEU A O 1
ATOM 931 N N . PHE A 1 107 ? 3.382 -10.031 -7.565 1.00 98.62 107 PHE A N 1
ATOM 932 C CA . PHE A 1 107 ? 3.954 -8.914 -6.826 1.00 98.62 107 PHE A CA 1
ATOM 933 C C . PHE A 1 107 ? 4.737 -8.048 -7.798 1.00 98.62 107 PHE A C 1
ATOM 935 O O . PHE A 1 107 ? 5.564 -8.573 -8.541 1.00 98.62 107 PHE A O 1
ATOM 942 N N . ILE A 1 108 ? 4.436 -6.752 -7.840 1.00 98.44 108 ILE A N 1
ATOM 943 C CA . ILE A 1 108 ? 5.092 -5.804 -8.743 1.00 98.44 108 ILE A CA 1
ATOM 944 C C . ILE A 1 108 ? 5.564 -4.604 -7.943 1.00 98.44 108 ILE A C 1
ATOM 946 O O . ILE A 1 108 ? 4.781 -4.013 -7.196 1.00 98.44 108 ILE A O 1
ATOM 950 N N . ASP A 1 109 ? 6.800 -4.212 -8.205 1.00 98.44 109 ASP A N 1
ATOM 951 C CA . ASP A 1 109 ? 7.331 -2.905 -7.854 1.00 98.44 109 ASP A CA 1
ATOM 952 C C . ASP A 1 109 ? 7.970 -2.271 -9.099 1.00 98.44 109 ASP A C 1
ATOM 954 O O . ASP A 1 109 ? 8.405 -2.972 -10.029 1.00 98.44 109 ASP A O 1
ATOM 958 N N . LEU A 1 110 ? 7.913 -0.946 -9.181 1.00 98.19 110 LEU A N 1
ATOM 959 C CA . LEU A 1 110 ? 8.353 -0.180 -10.331 1.00 98.19 110 LEU A CA 1
ATOM 960 C C . LEU A 1 110 ? 9.122 1.055 -9.881 1.00 98.19 110 LEU A C 1
ATOM 962 O O . LEU A 1 110 ? 8.632 1.849 -9.082 1.00 98.19 110 LEU A O 1
ATOM 966 N N . GLU A 1 111 ? 10.234 1.310 -10.563 1.00 97.25 111 GLU A N 1
ATOM 967 C CA . GLU A 1 111 ? 10.924 2.588 -10.449 1.00 97.25 111 GLU A CA 1
ATOM 968 C C . GLU A 1 111 ? 10.574 3.494 -11.618 1.00 97.25 111 GLU A C 1
ATOM 970 O O . GLU A 1 111 ? 10.384 3.043 -12.758 1.00 97.25 111 GLU A O 1
ATOM 975 N N . PHE A 1 112 ? 10.497 4.797 -11.345 1.00 95.12 112 PHE A N 1
ATOM 976 C CA . PHE A 1 112 ? 10.058 5.794 -12.318 1.00 95.12 112 PHE A CA 1
ATOM 977 C C . PHE A 1 112 ? 11.045 6.945 -12.458 1.00 95.12 112 PHE A C 1
ATOM 979 O O . PHE A 1 112 ? 11.725 7.320 -11.505 1.00 95.12 112 PHE A O 1
ATOM 986 N N . THR A 1 113 ? 11.058 7.581 -13.632 1.00 94.25 113 THR A N 1
ATOM 987 C CA . THR A 1 113 ? 11.826 8.807 -13.836 1.00 94.25 113 THR A CA 1
ATOM 988 C C . THR A 1 113 ? 11.407 9.872 -12.827 1.00 94.25 113 THR A C 1
ATOM 990 O O . THR A 1 113 ? 10.215 10.110 -12.578 1.00 94.25 113 THR A O 1
ATOM 993 N N . MET A 1 114 ? 12.414 10.575 -12.313 1.00 89.88 114 MET A N 1
ATOM 994 C CA . MET A 1 114 ? 12.271 11.786 -11.513 1.00 89.88 114 MET A CA 1
ATOM 995 C C . MET A 1 114 ? 12.771 13.005 -12.293 1.00 89.88 114 MET A C 1
ATOM 997 O O . MET A 1 114 ? 13.697 12.876 -13.099 1.00 89.88 114 MET A O 1
ATOM 1001 N N . PRO A 1 115 ? 12.206 14.202 -12.048 1.00 87.56 115 PRO A N 1
ATOM 1002 C CA . PRO A 1 115 ? 12.752 15.419 -12.623 1.00 87.56 115 PRO A CA 1
ATOM 1003 C C . PRO A 1 115 ? 14.173 15.663 -12.079 1.00 87.56 115 PRO A C 1
ATOM 1005 O O . PRO A 1 115 ? 14.428 15.384 -10.896 1.00 87.56 115 PRO A O 1
ATOM 1008 N N . PRO A 1 116 ? 15.093 16.204 -12.899 1.00 84.81 116 PRO A N 1
ATOM 1009 C CA . PRO A 1 116 ? 16.443 16.537 -12.449 1.00 84.81 116 PRO A CA 1
ATOM 1010 C C . PRO A 1 116 ? 16.410 17.547 -11.291 1.00 84.81 116 PRO A C 1
ATOM 1012 O O . PRO A 1 116 ? 15.441 18.291 -11.139 1.00 84.81 116 PRO A O 1
ATOM 1015 N N . TYR A 1 117 ? 17.475 17.607 -10.482 1.00 84.81 117 TYR A N 1
ATOM 1016 C CA . TYR A 1 117 ? 17.543 18.498 -9.309 1.00 84.81 117 TYR A CA 1
ATOM 1017 C C . TYR A 1 117 ? 17.259 19.971 -9.646 1.00 84.81 117 TYR A C 1
ATOM 1019 O O . TYR A 1 117 ? 16.595 20.660 -8.879 1.00 84.81 117 TYR A O 1
ATOM 1027 N N . ASN A 1 118 ? 17.691 20.424 -10.826 1.00 83.38 118 ASN A N 1
ATOM 1028 C CA . ASN A 1 118 ? 17.531 21.805 -11.289 1.00 83.38 118 ASN A CA 1
ATOM 1029 C C . ASN A 1 118 ? 16.302 22.007 -12.195 1.00 83.38 118 ASN A C 1
ATOM 1031 O O . ASN A 1 118 ? 16.260 22.960 -12.972 1.00 83.38 118 ASN A O 1
ATOM 1035 N N . TYR A 1 119 ? 15.321 21.100 -12.156 1.00 81.94 119 TYR A N 1
ATOM 1036 C CA . TYR A 1 119 ? 14.132 21.206 -12.998 1.00 81.94 119 TYR A CA 1
ATOM 1037 C C . TYR A 1 119 ? 13.313 22.456 -12.656 1.00 81.94 119 TYR A C 1
ATOM 1039 O O . TYR A 1 119 ? 12.841 22.626 -11.531 1.00 81.94 119 TYR A O 1
ATOM 1047 N N . ASN A 1 120 ? 13.112 23.318 -13.652 1.00 80.88 120 ASN A N 1
ATOM 1048 C CA . ASN A 1 120 ? 12.323 24.534 -13.524 1.00 80.88 120 ASN A CA 1
ATOM 1049 C C . ASN A 1 120 ? 11.014 24.389 -14.308 1.00 80.88 120 ASN A C 1
ATOM 1051 O O . ASN A 1 120 ? 11.023 24.387 -15.532 1.00 80.88 120 ASN A O 1
ATOM 1055 N N . HIS A 1 121 ? 9.879 24.347 -13.608 1.00 75.50 121 HIS A N 1
ATOM 1056 C CA . HIS A 1 121 ? 8.552 24.258 -14.233 1.00 75.50 121 HIS A CA 1
ATOM 1057 C C . HIS A 1 121 ? 8.231 25.429 -15.184 1.00 75.50 121 HIS A C 1
ATOM 1059 O O . HIS A 1 121 ? 7.345 25.304 -16.026 1.00 75.50 121 HIS A O 1
ATOM 1065 N N . SER A 1 122 ? 8.946 26.549 -15.062 1.00 76.12 122 SER A N 1
ATOM 1066 C CA . SER A 1 122 ? 8.768 27.752 -15.877 1.00 76.12 122 SER A CA 1
ATOM 1067 C C . SER A 1 122 ? 9.668 27.797 -17.119 1.00 76.12 122 SER A C 1
ATOM 1069 O O . SER A 1 122 ? 9.553 28.740 -17.896 1.00 76.12 122 SER A O 1
ATOM 1071 N N . SER A 1 123 ? 10.565 26.820 -17.326 1.00 70.94 123 SER A N 1
ATOM 1072 C CA . SER A 1 123 ? 11.484 26.796 -18.482 1.00 70.94 123 SER A CA 1
ATOM 1073 C C . SER A 1 123 ? 10.811 26.396 -19.802 1.00 70.94 123 SER A C 1
ATOM 1075 O O . SER A 1 123 ? 11.437 26.476 -20.856 1.00 70.94 123 SER A O 1
ATOM 1077 N N . GLY A 1 124 ? 9.550 25.953 -19.757 1.00 72.50 124 GLY A N 1
ATOM 1078 C CA . GLY A 1 124 ? 8.817 25.431 -20.913 1.00 72.50 124 GLY A CA 1
ATOM 1079 C C . GLY A 1 124 ? 9.128 23.967 -21.247 1.00 72.50 124 GLY A C 1
ATOM 1080 O O . GLY A 1 124 ? 8.444 23.382 -22.087 1.00 72.50 124 GLY A O 1
ATOM 1081 N N . GLU A 1 125 ? 10.103 23.343 -20.580 1.00 74.31 125 GLU A N 1
ATOM 1082 C CA . GLU A 1 125 ? 10.357 21.909 -20.711 1.00 74.31 125 GLU A CA 1
ATOM 1083 C C . GLU A 1 125 ? 9.304 21.102 -19.941 1.00 74.31 125 GLU A C 1
ATOM 1085 O O . GLU A 1 125 ? 9.061 21.338 -18.760 1.00 74.31 125 GLU A O 1
ATOM 1090 N N . VAL A 1 126 ? 8.671 20.132 -20.604 1.00 81.19 126 VAL A N 1
ATOM 1091 C CA . VAL A 1 126 ? 7.621 19.305 -19.996 1.00 81.19 126 VAL A CA 1
ATOM 1092 C C . VAL A 1 126 ? 8.208 17.976 -19.534 1.00 81.19 126 VAL A C 1
ATOM 1094 O O . VAL A 1 126 ? 8.587 17.134 -20.347 1.00 81.19 126 VAL A O 1
ATOM 1097 N N . PHE A 1 127 ? 8.224 17.761 -18.221 1.00 87.50 127 PHE A N 1
ATOM 1098 C CA . PHE A 1 127 ? 8.538 16.470 -17.620 1.00 87.50 127 PHE A CA 1
ATOM 1099 C C . PHE A 1 127 ? 7.276 15.629 -17.397 1.00 87.50 127 PHE A C 1
ATOM 1101 O O . PHE A 1 127 ? 6.283 16.091 -16.831 1.00 87.50 127 PHE A O 1
ATOM 1108 N N . TYR A 1 128 ? 7.348 14.356 -17.773 1.00 87.69 128 TYR A N 1
ATOM 1109 C CA . TYR A 1 128 ? 6.391 13.332 -17.378 1.00 87.69 128 TYR A CA 1
ATOM 1110 C C . TYR A 1 128 ? 7.151 12.130 -16.826 1.00 87.69 128 TYR A C 1
ATOM 1112 O O . TYR A 1 128 ? 8.206 11.760 -17.338 1.00 87.69 128 TYR A O 1
ATOM 1120 N N . SER A 1 129 ? 6.610 11.545 -15.759 1.00 93.25 129 SER A N 1
ATOM 1121 C CA . SER A 1 129 ? 7.198 10.356 -15.150 1.00 93.25 129 SER A CA 1
ATOM 1122 C C . SER A 1 129 ? 6.950 9.136 -16.041 1.00 93.25 129 SER A C 1
ATOM 1124 O O . SER A 1 129 ? 5.858 8.979 -16.594 1.00 93.25 129 SER A O 1
ATOM 1126 N N . GLU A 1 130 ? 7.966 8.295 -16.194 1.00 95.94 130 GLU A N 1
ATOM 1127 C CA . GLU A 1 130 ? 7.983 7.086 -17.016 1.00 95.94 130 GLU A CA 1
ATOM 1128 C C . GLU A 1 130 ? 8.538 5.929 -16.198 1.00 95.94 130 GLU A C 1
ATOM 1130 O O . GLU A 1 130 ? 9.411 6.144 -15.368 1.00 95.94 130 GLU A O 1
ATOM 1135 N N . ILE A 1 131 ? 8.078 4.706 -16.448 1.00 97.38 131 ILE A N 1
ATOM 1136 C CA . ILE A 1 131 ? 8.658 3.519 -15.808 1.00 97.38 131 ILE A CA 1
ATOM 1137 C C . ILE A 1 131 ? 10.062 3.296 -16.376 1.00 97.38 131 ILE A C 1
ATOM 1139 O O . ILE A 1 131 ? 10.227 3.315 -17.596 1.00 97.38 131 ILE A O 1
ATOM 1143 N N . VAL A 1 132 ? 11.044 3.076 -15.500 1.00 96.88 132 VAL A N 1
ATOM 1144 C CA . VAL A 1 132 ? 12.460 2.865 -15.855 1.00 96.88 132 VAL A CA 1
ATOM 1145 C C . VAL A 1 132 ? 13.035 1.555 -15.358 1.00 96.88 132 VAL A C 1
ATOM 1147 O O . VAL A 1 132 ? 13.999 1.062 -15.938 1.00 96.88 132 VAL A O 1
ATOM 1150 N N . GLN A 1 133 ? 12.424 0.953 -14.345 1.00 97.88 133 GLN A N 1
ATOM 1151 C CA . GLN A 1 133 ? 12.728 -0.400 -13.911 1.00 97.88 133 GLN A CA 1
ATOM 1152 C C . GLN A 1 133 ? 11.433 -1.080 -13.486 1.00 97.88 133 GLN A C 1
ATOM 1154 O O . GLN A 1 133 ? 10.516 -0.430 -12.987 1.00 97.88 133 GLN A O 1
ATOM 1159 N N . TYR A 1 134 ? 11.356 -2.386 -13.699 1.00 98.50 134 TYR A N 1
ATOM 1160 C CA . TYR A 1 134 ? 10.307 -3.220 -13.132 1.00 98.50 134 TYR A CA 1
ATOM 1161 C C . TYR A 1 134 ? 10.920 -4.421 -12.429 1.00 98.50 134 TYR A C 1
ATOM 1163 O O . TYR A 1 134 ? 11.905 -4.983 -12.917 1.00 98.50 134 TYR A O 1
ATOM 1171 N N . GLY A 1 135 ? 10.297 -4.826 -11.330 1.00 98.44 135 GLY A N 1
ATOM 1172 C CA . GLY A 1 135 ? 10.517 -6.092 -10.652 1.00 98.44 135 GLY A CA 1
ATOM 1173 C C . GLY A 1 135 ? 9.191 -6.815 -10.478 1.00 98.44 135 GLY A C 1
ATOM 1174 O O . GLY A 1 135 ? 8.160 -6.198 -10.210 1.00 98.44 135 GLY A O 1
ATOM 1175 N N . MET A 1 136 ? 9.196 -8.122 -10.716 1.00 98.62 136 MET A N 1
ATOM 1176 C CA . MET A 1 136 ? 8.004 -8.953 -10.649 1.00 98.62 136 MET A CA 1
ATOM 1177 C C . MET A 1 136 ? 8.321 -10.326 -10.077 1.00 98.62 136 MET A C 1
ATOM 1179 O O . MET A 1 136 ? 9.253 -10.977 -10.546 1.00 98.62 136 MET A O 1
ATOM 1183 N N . TYR A 1 137 ? 7.460 -10.801 -9.185 1.00 98.62 137 TYR A N 1
ATOM 1184 C CA . TYR A 1 137 ? 7.398 -12.197 -8.755 1.00 98.62 137 TYR A CA 1
ATOM 1185 C C . TYR A 1 137 ? 5.983 -12.715 -8.928 1.00 98.62 137 TYR A C 1
ATOM 1187 O O . TYR A 1 137 ? 5.033 -12.044 -8.529 1.00 98.62 137 TYR A O 1
ATOM 1195 N N . ILE A 1 138 ? 5.828 -13.897 -9.515 1.00 98.50 138 ILE A N 1
ATOM 1196 C CA . ILE A 1 138 ? 4.533 -14.567 -9.578 1.00 98.50 138 ILE A CA 1
ATOM 1197 C C . ILE A 1 138 ? 4.600 -15.911 -8.873 1.00 98.50 138 ILE A C 1
ATOM 1199 O O . ILE A 1 138 ? 5.499 -16.709 -9.125 1.00 98.50 138 ILE A O 1
ATOM 1203 N N . GLU A 1 139 ? 3.628 -16.155 -8.004 1.00 98.19 139 GLU A N 1
ATOM 1204 C CA . GLU A 1 139 ? 3.481 -17.402 -7.263 1.00 98.19 139 GLU A CA 1
ATOM 1205 C C . GLU A 1 139 ? 2.100 -18.019 -7.474 1.00 98.19 139 GLU A C 1
ATOM 1207 O O . GLU A 1 139 ? 1.131 -17.333 -7.824 1.00 98.19 139 GLU A O 1
ATOM 1212 N N . ASP A 1 140 ? 2.011 -19.328 -7.259 1.00 97.19 140 ASP A N 1
ATOM 1213 C CA . ASP A 1 140 ? 0.741 -20.044 -7.200 1.00 97.19 140 ASP A CA 1
ATOM 1214 C C . ASP A 1 140 ? 0.032 -19.873 -5.840 1.00 97.19 140 ASP A C 1
ATOM 1216 O O . ASP A 1 140 ? 0.498 -19.190 -4.920 1.00 97.19 140 ASP A O 1
ATOM 1220 N N . SER A 1 141 ? -1.128 -20.515 -5.696 1.00 93.38 141 SER A N 1
ATOM 1221 C CA . SER A 1 141 ? -1.916 -20.507 -4.457 1.00 93.38 141 SER A CA 1
ATOM 1222 C C . SER A 1 141 ? -1.215 -21.183 -3.276 1.00 93.38 141 SER A C 1
ATOM 1224 O O . SER A 1 141 ? -1.571 -20.931 -2.130 1.00 93.38 141 SER A O 1
ATOM 1226 N N . SER A 1 142 ? -0.232 -22.044 -3.537 1.00 93.19 142 SER A N 1
ATOM 1227 C CA . SER A 1 142 ? 0.560 -22.727 -2.512 1.00 93.19 142 SER A CA 1
ATOM 1228 C C . SER A 1 142 ? 1.790 -21.923 -2.080 1.00 93.19 142 SER A C 1
ATOM 1230 O O . SER A 1 142 ? 2.467 -22.333 -1.143 1.00 93.19 142 SER A O 1
ATOM 1232 N N . GLY A 1 143 ? 2.050 -20.776 -2.717 1.00 94.88 143 GLY A N 1
ATOM 1233 C CA . GLY A 1 143 ? 3.204 -19.921 -2.433 1.00 94.88 143 GLY A CA 1
ATOM 1234 C C . GLY A 1 143 ? 4.477 -20.362 -3.156 1.00 94.88 143 GLY A C 1
ATOM 1235 O O . GLY A 1 143 ? 5.564 -19.918 -2.802 1.00 94.88 143 GLY A O 1
ATOM 1236 N N . ASN A 1 144 ? 4.376 -21.241 -4.159 1.00 97.25 144 ASN A N 1
ATOM 1237 C CA . ASN A 1 144 ? 5.533 -21.598 -4.973 1.00 97.25 144 ASN A CA 1
ATOM 1238 C C . ASN A 1 144 ? 5.761 -20.518 -6.029 1.00 97.25 144 ASN A C 1
ATOM 1240 O O . ASN A 1 144 ? 4.849 -20.204 -6.799 1.00 97.25 144 ASN A O 1
ATOM 1244 N N . ILE A 1 145 ? 6.987 -19.998 -6.109 1.00 98.12 145 ILE A N 1
ATOM 1245 C CA . ILE A 1 145 ? 7.383 -19.074 -7.174 1.00 98.12 145 ILE A CA 1
ATOM 1246 C C . ILE A 1 145 ? 7.342 -19.808 -8.516 1.00 98.12 145 ILE A C 1
ATOM 1248 O O . ILE A 1 145 ? 8.027 -20.810 -8.718 1.00 98.12 145 ILE A O 1
ATOM 1252 N N . ILE A 1 146 ? 6.539 -19.284 -9.435 1.00 97.81 146 ILE A N 1
ATOM 1253 C CA . ILE A 1 146 ? 6.372 -19.796 -10.796 1.00 97.81 146 ILE A CA 1
ATOM 1254 C C . ILE A 1 146 ? 7.357 -19.120 -11.746 1.00 97.81 146 ILE A C 1
ATOM 1256 O O . ILE A 1 146 ? 7.926 -19.776 -12.615 1.00 97.81 146 ILE A O 1
ATOM 1260 N N . ASP A 1 147 ? 7.540 -17.807 -11.598 1.00 98.31 147 ASP A N 1
ATOM 1261 C CA . ASP A 1 147 ? 8.460 -17.017 -12.416 1.00 98.31 147 ASP A CA 1
ATOM 1262 C C . ASP A 1 147 ? 8.844 -15.715 -11.694 1.00 98.31 147 ASP A C 1
ATOM 1264 O O . ASP A 1 147 ? 8.128 -15.225 -10.813 1.00 98.31 147 ASP A O 1
ATOM 1268 N N . SER A 1 148 ? 9.953 -15.113 -12.112 1.00 98.00 148 SER A N 1
ATOM 1269 C CA . SER A 1 148 ? 10.333 -13.757 -11.728 1.00 98.00 148 SER A CA 1
ATOM 1270 C C . SER A 1 148 ? 10.848 -12.987 -12.940 1.00 98.00 148 SER A C 1
ATOM 1272 O O . SER A 1 148 ? 11.329 -13.546 -13.926 1.00 98.00 148 SER A O 1
ATOM 1274 N N . ALA A 1 149 ? 10.689 -11.667 -12.923 1.00 98.12 149 ALA A N 1
ATOM 1275 C CA . ALA A 1 149 ? 11.134 -10.830 -14.025 1.00 98.12 149 ALA A CA 1
ATOM 1276 C C . ALA A 1 149 ? 11.639 -9.484 -13.529 1.00 98.12 149 ALA A C 1
ATOM 1278 O O . ALA A 1 149 ? 10.947 -8.774 -12.808 1.00 98.12 149 ALA A O 1
ATOM 1279 N N . VAL A 1 150 ? 12.815 -9.103 -14.013 1.00 97.69 150 VAL A N 1
ATOM 1280 C CA . VAL A 1 150 ? 13.390 -7.775 -13.814 1.00 97.69 150 VAL A CA 1
ATOM 1281 C C . VAL A 1 150 ? 13.822 -7.197 -15.150 1.00 97.69 150 VAL A C 1
ATOM 1283 O O . VAL A 1 150 ? 14.213 -7.920 -16.074 1.00 97.69 150 VAL A O 1
ATOM 1286 N N . GLY A 1 151 ? 13.757 -5.880 -15.278 1.00 97.19 151 GLY A N 1
ATOM 1287 C CA . GLY A 1 151 ? 14.338 -5.219 -16.430 1.00 97.19 151 GLY A CA 1
ATOM 1288 C C . GLY A 1 151 ? 14.318 -3.709 -16.330 1.00 97.19 151 GLY A C 1
ATOM 1289 O O . GLY A 1 151 ? 13.454 -3.122 -15.685 1.00 97.19 151 GLY A O 1
ATOM 1290 N N . LEU A 1 152 ? 15.272 -3.096 -17.026 1.00 97.56 152 LEU A N 1
ATOM 1291 C CA . LEU A 1 152 ? 15.254 -1.668 -17.304 1.00 97.56 152 LEU A CA 1
ATOM 1292 C C . LEU A 1 152 ? 14.310 -1.362 -18.466 1.00 97.56 152 LEU A C 1
ATOM 1294 O O . LEU A 1 152 ? 14.130 -2.176 -19.378 1.00 97.56 152 LEU A O 1
ATOM 1298 N N . ILE A 1 153 ? 13.756 -0.157 -18.442 1.00 97.25 153 ILE A N 1
ATOM 1299 C CA . ILE A 1 153 ? 12.946 0.417 -19.506 1.00 97.25 153 ILE A CA 1
ATOM 1300 C C . ILE A 1 153 ? 13.566 1.749 -19.902 1.00 97.25 153 ILE A C 1
ATOM 1302 O O . ILE A 1 153 ? 13.803 2.619 -19.068 1.00 97.25 153 ILE A O 1
ATOM 1306 N N . ARG A 1 154 ? 13.805 1.918 -21.199 1.00 95.25 154 ARG A N 1
ATOM 1307 C CA . ARG A 1 154 ? 14.321 3.168 -21.747 1.00 95.25 154 ARG A CA 1
ATOM 1308 C C . ARG A 1 154 ? 13.256 4.278 -21.679 1.00 95.25 154 ARG A C 1
ATOM 1310 O O . ARG A 1 154 ? 12.215 4.119 -22.328 1.00 95.25 154 ARG A O 1
ATOM 1317 N N . PRO A 1 155 ? 13.523 5.411 -20.996 1.00 93.25 155 PRO A N 1
ATOM 1318 C CA . PRO A 1 155 ? 12.641 6.580 -21.018 1.00 93.25 155 PRO A CA 1
ATOM 1319 C C . PRO A 1 155 ? 12.538 7.193 -22.422 1.00 93.25 155 PRO A C 1
ATOM 1321 O O . PRO A 1 155 ? 13.528 7.237 -23.160 1.00 93.25 155 PRO A O 1
ATOM 1324 N N . LYS A 1 156 ? 11.367 7.721 -22.793 1.00 90.94 156 LYS A N 1
ATOM 1325 C CA . LYS A 1 156 ? 11.202 8.558 -23.996 1.00 90.94 156 LYS A CA 1
ATOM 1326 C C . LYS A 1 156 ? 11.681 9.988 -23.750 1.00 90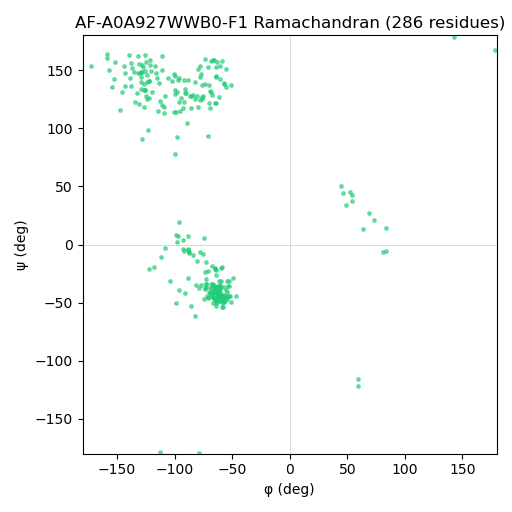.94 156 LYS A C 1
ATOM 1328 O O . LYS A 1 156 ? 12.237 10.620 -24.650 1.00 90.94 156 LYS A O 1
ATOM 1333 N N . CYS A 1 157 ? 11.448 10.511 -22.552 1.00 88.25 157 CYS A N 1
ATOM 1334 C CA . CYS A 1 157 ? 11.833 11.843 -22.132 1.00 88.25 157 CYS A CA 1
ATOM 1335 C C . CYS A 1 157 ? 13.314 11.866 -21.750 1.00 88.25 157 CYS A C 1
ATOM 1337 O O . CYS A 1 157 ? 13.733 11.229 -20.784 1.00 88.25 157 CYS A O 1
ATOM 1339 N N . LYS A 1 158 ? 14.114 12.664 -22.468 1.00 84.88 158 LYS A N 1
ATOM 1340 C CA . LYS A 1 158 ? 15.550 12.810 -22.177 1.00 84.88 158 LYS A CA 1
ATOM 1341 C C . LYS A 1 158 ? 15.824 13.340 -20.767 1.00 84.88 158 LYS A C 1
ATOM 1343 O O . LYS A 1 158 ? 16.816 12.942 -20.171 1.00 84.88 158 LYS A O 1
ATOM 1348 N N . LEU A 1 159 ? 14.931 14.168 -20.211 1.00 86.19 159 LEU A N 1
ATOM 1349 C CA . LEU A 1 159 ? 15.043 14.658 -18.829 1.00 86.19 159 LEU A CA 1
ATOM 1350 C C . LEU A 1 159 ? 14.926 13.538 -17.785 1.00 86.19 159 LEU A C 1
ATOM 1352 O O . LEU A 1 159 ? 15.367 13.710 -16.653 1.00 86.19 159 LEU A O 1
ATOM 1356 N N . GLY A 1 160 ? 14.349 12.394 -18.162 1.00 83.44 160 GLY A N 1
ATOM 1357 C CA . GLY A 1 160 ? 14.289 11.202 -17.325 1.00 83.44 160 GLY A CA 1
ATOM 1358 C C . GLY A 1 160 ? 15.627 10.476 -17.169 1.00 83.44 160 GLY A C 1
ATOM 1359 O O . GLY A 1 160 ? 15.766 9.665 -16.260 1.00 83.44 160 GLY A O 1
ATOM 1360 N N . ILE A 1 161 ? 16.618 10.783 -18.013 1.00 86.56 161 ILE A N 1
ATOM 1361 C CA . ILE A 1 161 ? 17.984 10.253 -17.930 1.00 86.56 161 ILE A CA 1
ATOM 1362 C C . ILE A 1 161 ? 18.860 11.323 -17.265 1.00 86.56 161 ILE A C 1
ATOM 1364 O O . ILE A 1 161 ? 19.567 12.077 -17.933 1.00 86.56 161 ILE A O 1
ATOM 1368 N N . SER A 1 162 ? 18.761 11.429 -15.940 1.00 87.12 162 SER A N 1
ATOM 1369 C CA . SER A 1 162 ? 19.480 12.422 -15.129 1.00 87.12 162 SER A CA 1
ATOM 1370 C C . SER A 1 162 ? 20.374 11.763 -14.077 1.00 87.12 162 SER A C 1
ATOM 1372 O O . SER A 1 162 ? 20.126 10.620 -13.696 1.00 87.12 162 SER A O 1
ATOM 1374 N N . ASP A 1 163 ? 21.383 12.490 -13.582 1.00 87.75 163 ASP A N 1
ATOM 1375 C CA . ASP A 1 163 ? 22.277 12.040 -12.493 1.00 87.75 163 ASP A CA 1
ATOM 1376 C C . ASP A 1 163 ? 21.477 11.589 -11.275 1.00 87.75 163 ASP A C 1
ATOM 1378 O O . ASP A 1 163 ? 21.667 10.479 -10.791 1.00 87.75 163 ASP A O 1
ATOM 1382 N N . ARG A 1 164 ? 20.452 12.365 -10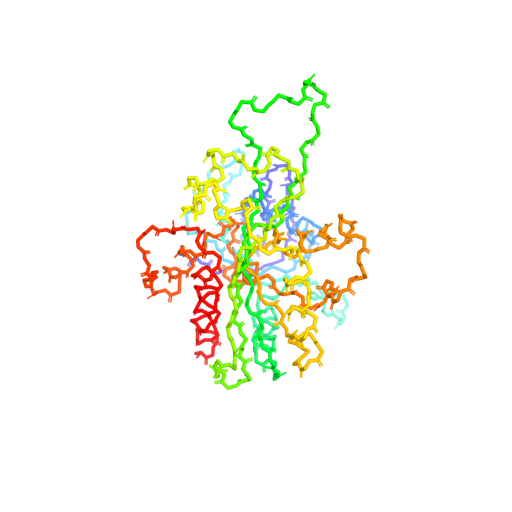.905 1.00 90.38 164 ARG A N 1
ATOM 1383 C CA . ARG A 1 164 ? 19.492 12.000 -9.858 1.00 90.38 164 ARG A CA 1
ATOM 1384 C C . ARG A 1 164 ? 18.875 10.615 -10.066 1.00 90.38 164 ARG A C 1
ATOM 1386 O O . ARG A 1 164 ? 18.716 9.871 -9.109 1.00 90.38 164 ARG A O 1
ATOM 1393 N N . MET A 1 165 ? 18.469 10.291 -11.294 1.00 90.25 165 MET A N 1
ATOM 1394 C CA . MET A 1 165 ? 17.856 8.997 -11.599 1.00 90.25 165 MET A CA 1
ATOM 1395 C C . MET A 1 165 ? 18.886 7.868 -11.517 1.00 90.25 165 MET A C 1
ATOM 1397 O O . MET A 1 165 ? 18.617 6.835 -10.918 1.00 90.25 165 MET A O 1
ATOM 1401 N N . MET A 1 166 ? 20.068 8.071 -12.100 1.00 89.25 166 MET A N 1
ATOM 1402 C CA . MET A 1 166 ? 21.150 7.080 -12.109 1.00 89.25 166 MET A CA 1
ATOM 1403 C C . MET A 1 166 ? 21.669 6.763 -10.706 1.00 89.25 166 MET A C 1
ATOM 1405 O O . MET A 1 166 ? 21.912 5.599 -10.397 1.00 89.25 166 MET A O 1
ATOM 1409 N N . GLU A 1 167 ? 21.801 7.786 -9.860 1.00 89.56 167 GLU A N 1
ATOM 1410 C CA . GLU A 1 167 ? 22.144 7.649 -8.444 1.00 89.56 167 GLU A CA 1
ATOM 1411 C C . GLU A 1 167 ? 21.072 6.874 -7.681 1.00 89.56 167 GLU A C 1
ATOM 1413 O O . GLU A 1 167 ? 21.416 6.042 -6.851 1.00 89.56 167 GLU A O 1
ATOM 1418 N N . PHE A 1 168 ? 19.795 7.126 -7.983 1.00 88.75 168 PHE A N 1
ATOM 1419 C CA . PHE A 1 168 ? 18.668 6.547 -7.260 1.00 88.75 168 PHE A CA 1
ATOM 1420 C C . PHE A 1 168 ? 18.481 5.046 -7.512 1.00 88.75 168 PHE A C 1
ATOM 1422 O O . PHE A 1 168 ? 18.325 4.312 -6.551 1.00 88.75 168 PHE A O 1
ATOM 1429 N N . ILE A 1 169 ? 18.544 4.582 -8.768 1.00 89.75 169 ILE A N 1
ATOM 1430 C CA . ILE A 1 169 ? 18.430 3.140 -9.099 1.00 89.75 169 ILE A CA 1
ATOM 1431 C C . ILE A 1 169 ? 19.786 2.446 -9.276 1.00 89.75 169 ILE A C 1
ATOM 1433 O O . ILE A 1 169 ? 19.851 1.313 -9.748 1.00 89.75 169 ILE A O 1
ATOM 1437 N N . HIS A 1 170 ? 20.888 3.141 -8.980 1.00 91.12 170 HIS A N 1
ATOM 1438 C CA . HIS A 1 170 ? 22.257 2.626 -9.084 1.00 91.12 170 HIS A CA 1
ATOM 1439 C C . HIS A 1 170 ? 22.620 2.038 -10.468 1.00 91.12 170 HIS A C 1
ATOM 1441 O O . HIS A 1 170 ? 23.274 0.997 -10.588 1.00 91.12 170 HIS A O 1
ATOM 1447 N N . VAL A 1 171 ? 22.220 2.718 -11.550 1.00 90.75 171 VAL A N 1
ATOM 1448 C CA . VAL A 1 171 ? 22.430 2.278 -12.944 1.00 90.75 171 VAL A CA 1
ATOM 1449 C C . VAL A 1 171 ? 23.174 3.341 -13.747 1.00 90.75 171 VAL A C 1
ATOM 1451 O O . VAL A 1 171 ? 22.899 4.530 -13.635 1.00 90.75 171 VAL A O 1
ATOM 1454 N N . SER A 1 172 ? 24.109 2.916 -14.606 1.00 91.50 172 SER A N 1
ATOM 1455 C CA . SER A 1 172 ? 24.857 3.836 -15.469 1.00 91.50 172 SER A CA 1
ATOM 1456 C C . SER A 1 172 ? 23.995 4.429 -16.587 1.00 91.50 172 SER A C 1
ATOM 1458 O O . SER A 1 172 ? 23.074 3.789 -17.102 1.00 91.50 172 SER A O 1
ATOM 1460 N N . LYS A 1 173 ? 24.365 5.634 -17.038 1.00 90.50 173 LYS A N 1
ATOM 1461 C CA . LYS A 1 173 ? 23.708 6.327 -18.157 1.00 90.50 173 LYS A CA 1
ATOM 1462 C C . LYS A 1 173 ? 23.573 5.446 -19.391 1.00 90.50 173 LYS A C 1
ATOM 1464 O O . LYS A 1 173 ? 22.489 5.310 -19.945 1.00 90.50 173 LYS A O 1
ATOM 1469 N N . GLU A 1 174 ? 24.679 4.812 -19.773 1.00 92.69 174 GLU A N 1
ATOM 1470 C CA . GLU A 1 174 ? 24.761 3.946 -20.944 1.00 92.69 174 GLU A CA 1
ATOM 1471 C C . GLU A 1 174 ? 23.762 2.786 -20.860 1.00 92.69 174 GLU A C 1
ATOM 1473 O O . GLU A 1 174 ? 23.062 2.511 -21.835 1.00 92.69 174 GLU A O 1
ATOM 1478 N N . LYS A 1 175 ? 23.631 2.145 -19.688 1.00 93.62 175 LYS A N 1
ATOM 1479 C CA . LYS A 1 175 ? 22.664 1.059 -19.479 1.00 93.62 175 LYS A CA 1
ATOM 1480 C C . LYS A 1 175 ? 21.224 1.536 -19.650 1.00 93.62 175 LYS A C 1
ATOM 1482 O O . LYS A 1 175 ? 20.427 0.816 -20.242 1.00 93.62 175 LYS A O 1
ATOM 1487 N N . LEU A 1 176 ? 20.889 2.727 -19.152 1.00 90.94 176 LEU A N 1
ATOM 1488 C CA . LEU A 1 176 ? 19.535 3.275 -19.260 1.00 90.94 176 LEU A CA 1
ATOM 1489 C C . LEU A 1 176 ? 19.215 3.754 -20.689 1.00 90.94 176 LEU A C 1
ATOM 1491 O O . LEU A 1 176 ? 18.107 3.546 -21.182 1.00 90.94 176 LEU A O 1
ATOM 1495 N N . GLU A 1 177 ? 20.192 4.334 -21.389 1.00 92.38 177 GLU A N 1
ATOM 1496 C CA . GLU A 1 177 ? 20.060 4.763 -22.789 1.00 92.38 177 GLU A CA 1
ATOM 1497 C C . GLU A 1 177 ? 19.880 3.588 -23.760 1.00 92.38 177 GLU A C 1
ATOM 1499 O O . GLU A 1 177 ? 19.144 3.710 -24.745 1.00 92.38 177 GLU A O 1
ATOM 1504 N N . HIS A 1 178 ? 20.509 2.448 -23.467 1.00 94.62 178 HIS A N 1
ATOM 1505 C CA . HIS A 1 178 ? 20.415 1.215 -24.257 1.00 94.62 178 HIS A CA 1
ATOM 1506 C C . HIS A 1 178 ? 19.425 0.197 -23.676 1.00 94.62 178 HIS A C 1
ATOM 1508 O O . HIS A 1 178 ? 19.347 -0.936 -24.158 1.00 94.62 178 HIS A O 1
ATOM 1514 N N . ALA A 1 179 ? 18.651 0.582 -22.658 1.00 96.31 179 ALA A N 1
ATOM 1515 C CA . ALA A 1 179 ? 17.653 -0.291 -22.065 1.00 96.31 179 ALA A CA 1
ATOM 1516 C C . ALA A 1 179 ? 16.585 -0.707 -23.100 1.00 96.31 179 ALA A C 1
ATOM 1518 O O . ALA A 1 179 ? 16.304 0.023 -24.060 1.00 96.31 179 ALA A O 1
ATOM 1519 N N . PRO A 1 180 ? 15.945 -1.873 -22.913 1.00 97.44 180 PRO A N 1
ATOM 1520 C CA . PRO A 1 180 ? 14.806 -2.269 -23.726 1.00 97.44 180 PRO A CA 1
ATOM 1521 C C . PRO A 1 180 ? 13.680 -1.230 -23.718 1.00 97.44 180 PRO A C 1
ATOM 1523 O O . PRO A 1 180 ? 13.454 -0.517 -22.740 1.00 97.44 180 PRO A O 1
ATOM 1526 N N . TYR A 1 181 ? 12.916 -1.180 -24.806 1.00 97.00 181 TYR A N 1
ATOM 1527 C CA . TYR A 1 181 ? 11.710 -0.362 -24.858 1.00 97.00 181 TYR A CA 1
ATOM 1528 C C . TYR A 1 181 ? 10.616 -0.905 -23.930 1.00 97.00 181 TYR A C 1
ATOM 1530 O O . TYR A 1 181 ? 10.544 -2.102 -23.643 1.00 97.00 181 TYR A O 1
ATOM 1538 N N . TYR A 1 182 ? 9.687 -0.021 -23.557 1.00 98.00 182 TYR A N 1
ATOM 1539 C CA . TYR A 1 182 ? 8.498 -0.328 -22.754 1.00 98.00 182 TYR A CA 1
ATOM 1540 C C . TYR A 1 182 ? 7.694 -1.544 -23.246 1.00 98.00 182 TYR A C 1
ATOM 1542 O O . TYR A 1 182 ? 7.079 -2.241 -22.443 1.00 98.00 182 TYR A O 1
ATOM 1550 N N . SER A 1 183 ? 7.729 -1.848 -24.549 1.00 97.94 183 SER A N 1
ATOM 1551 C CA . SER A 1 183 ? 7.078 -3.032 -25.117 1.00 97.94 183 SER A CA 1
ATOM 1552 C C . SER A 1 183 ? 7.511 -4.335 -24.441 1.00 97.94 183 SER A C 1
ATOM 1554 O O . SER A 1 183 ? 6.696 -5.245 -24.328 1.00 97.94 183 SER A O 1
ATOM 1556 N N . LYS A 1 184 ? 8.754 -4.428 -23.947 1.00 97.81 184 LYS A N 1
ATOM 1557 C CA . LYS A 1 184 ? 9.242 -5.606 -23.219 1.00 97.81 184 LYS A CA 1
ATOM 1558 C C . LYS A 1 184 ? 8.475 -5.808 -21.910 1.00 97.81 184 LYS A C 1
ATOM 1560 O O . LYS A 1 184 ? 7.945 -6.891 -21.684 1.00 97.81 184 LYS A O 1
ATOM 1565 N N . PHE A 1 185 ? 8.363 -4.756 -21.098 1.00 98.44 185 PHE A N 1
ATOM 1566 C CA . PHE A 1 185 ? 7.567 -4.768 -19.867 1.00 98.44 185 PHE A CA 1
ATOM 1567 C C . PHE A 1 185 ? 6.090 -5.043 -20.159 1.00 98.44 185 PHE A C 1
ATOM 1569 O O . PHE A 1 185 ? 5.491 -5.925 -19.550 1.00 98.44 185 PHE A O 1
ATOM 1576 N N . TYR A 1 186 ? 5.520 -4.328 -21.134 1.00 98.62 186 TYR A N 1
ATOM 1577 C CA . TYR A 1 186 ? 4.119 -4.477 -21.517 1.00 98.62 186 TYR A CA 1
ATOM 1578 C C . TYR A 1 186 ? 3.781 -5.913 -21.922 1.00 98.62 186 TYR A C 1
ATOM 1580 O O . TYR A 1 186 ? 2.792 -6.463 -21.444 1.00 98.62 186 TYR A O 1
ATOM 1588 N N . ASN A 1 187 ? 4.608 -6.528 -22.772 1.00 98.50 187 ASN A N 1
ATOM 1589 C CA . ASN A 1 187 ? 4.394 -7.900 -23.222 1.00 98.50 187 ASN A CA 1
ATOM 1590 C C . ASN A 1 187 ? 4.554 -8.893 -22.069 1.00 98.50 187 ASN A C 1
ATOM 1592 O O . ASN A 1 187 ? 3.703 -9.758 -21.918 1.00 98.50 187 ASN A O 1
ATOM 1596 N N . LYS A 1 188 ? 5.559 -8.722 -21.199 1.00 98.50 188 LYS A N 1
ATOM 1597 C CA . LYS A 1 188 ? 5.739 -9.601 -20.034 1.00 98.50 188 LYS A CA 1
ATOM 1598 C C . LYS A 1 188 ? 4.543 -9.538 -19.078 1.00 98.50 188 LYS A C 1
ATOM 1600 O O . LYS A 1 188 ? 4.027 -10.577 -18.676 1.00 98.50 188 LYS A O 1
ATOM 1605 N N . LEU A 1 189 ? 4.049 -8.333 -18.775 1.00 98.56 189 LEU A N 1
ATOM 1606 C CA . LEU A 1 189 ? 2.840 -8.153 -17.968 1.00 98.56 189 LEU A CA 1
ATOM 1607 C C . LEU A 1 189 ? 1.611 -8.753 -18.666 1.00 98.56 189 LEU A C 1
ATOM 1609 O O . LEU A 1 189 ? 0.803 -9.418 -18.024 1.00 98.56 189 LEU A O 1
ATOM 1613 N N . LYS A 1 190 ? 1.469 -8.548 -19.979 1.00 98.62 190 LYS A N 1
ATOM 1614 C CA . LYS A 1 190 ? 0.379 -9.122 -20.777 1.00 98.62 190 LYS A CA 1
ATOM 1615 C C . LYS A 1 190 ? 0.391 -10.650 -20.738 1.00 98.62 190 LYS A C 1
ATOM 1617 O O . LYS A 1 190 ? -0.670 -11.242 -20.563 1.00 98.62 190 LYS A O 1
ATOM 1622 N N . ASP A 1 191 ? 1.561 -11.267 -20.863 1.00 98.38 191 ASP A N 1
ATOM 1623 C CA . ASP A 1 191 ? 1.725 -12.717 -20.793 1.00 98.38 191 ASP A CA 1
ATOM 1624 C C . ASP A 1 191 ? 1.308 -13.230 -19.413 1.00 98.38 191 ASP A C 1
ATOM 1626 O O . ASP 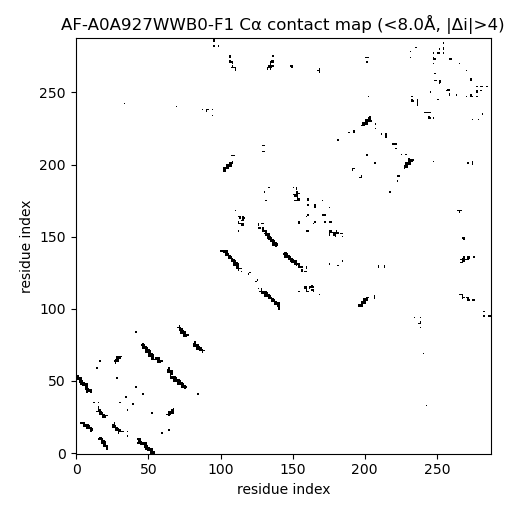A 1 191 ? 0.488 -14.141 -19.322 1.00 98.38 191 ASP A O 1
ATOM 1630 N N . TYR A 1 192 ? 1.761 -12.587 -18.331 1.00 98.38 192 TYR A N 1
ATOM 1631 C CA . TYR A 1 192 ? 1.333 -12.957 -16.980 1.00 98.38 192 TYR A CA 1
ATOM 1632 C C . TYR A 1 192 ? -0.180 -12.841 -16.784 1.00 98.38 192 TYR A C 1
ATOM 1634 O O . TYR A 1 192 ? -0.810 -13.747 -16.236 1.00 98.38 192 TYR A O 1
ATOM 1642 N N . MET A 1 193 ? -0.784 -11.760 -17.278 1.00 98.25 193 MET A N 1
ATOM 1643 C CA . MET A 1 193 ? -2.233 -11.574 -17.223 1.00 98.25 193 MET A CA 1
ATOM 1644 C C . MET A 1 193 ? -2.991 -12.631 -18.030 1.00 98.25 193 MET A C 1
ATOM 1646 O O . MET A 1 193 ? -4.053 -13.073 -17.597 1.00 98.25 19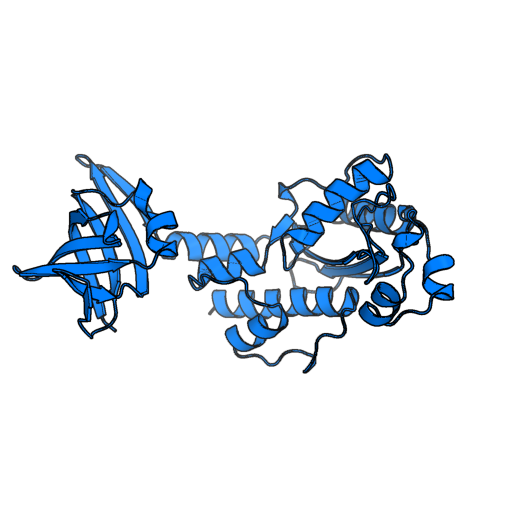3 MET A O 1
ATOM 1650 N N . MET A 1 194 ? -2.457 -13.052 -19.177 1.00 97.81 194 MET A N 1
ATOM 1651 C CA . MET A 1 194 ? -3.084 -14.039 -20.056 1.00 97.81 194 MET A CA 1
ATOM 1652 C C . MET A 1 194 ? -2.986 -15.463 -19.501 1.00 97.81 194 MET A C 1
ATOM 1654 O O . MET A 1 194 ? -3.986 -16.178 -19.500 1.00 97.81 194 MET A O 1
ATOM 1658 N N . PHE A 1 195 ? -1.804 -15.873 -19.033 1.00 97.44 195 PHE A N 1
ATOM 1659 C CA . PHE A 1 195 ? -1.554 -17.250 -18.602 1.00 97.44 195 PHE A CA 1
ATOM 1660 C C . PHE A 1 195 ? -2.036 -17.536 -17.181 1.00 97.44 195 PHE A C 1
ATOM 1662 O O . PHE A 1 195 ? -2.516 -18.635 -16.919 1.00 97.44 195 PHE A O 1
ATOM 1669 N N . TYR A 1 196 ? -1.942 -16.557 -16.279 1.00 97.50 196 TYR A N 1
ATOM 1670 C CA . TYR A 1 196 ? -2.150 -16.793 -14.848 1.00 97.50 196 TYR A CA 1
ATOM 1671 C C . TYR A 1 196 ? -3.334 -16.024 -14.259 1.00 97.50 196 TYR A C 1
ATOM 1673 O O . TYR A 1 196 ? -3.826 -16.390 -13.195 1.00 97.50 196 TYR A O 1
ATOM 1681 N N . GLN A 1 197 ? -3.800 -14.960 -14.927 1.00 96.81 197 GLN A N 1
ATOM 1682 C CA . GLN A 1 197 ? -4.868 -14.075 -14.437 1.00 96.81 197 GLN A CA 1
ATOM 1683 C C . GLN A 1 197 ? -4.701 -13.691 -12.946 1.00 96.81 197 GLN A C 1
ATOM 1685 O O . GLN A 1 197 ? -5.636 -13.855 -12.154 1.00 96.81 197 GLN A O 1
ATOM 1690 N N . PRO A 1 198 ? -3.512 -13.213 -12.529 1.00 97.62 198 PRO A N 1
ATOM 1691 C CA . PRO A 1 198 ? -3.181 -13.112 -11.120 1.00 97.62 198 PRO A CA 1
ATOM 1692 C C . PRO A 1 198 ? -3.921 -11.962 -10.429 1.00 97.62 198 PRO A C 1
ATOM 1694 O O . PRO A 1 198 ? -4.334 -10.974 -11.048 1.00 97.62 198 PRO A O 1
ATOM 1697 N N . THR A 1 199 ? -4.015 -12.057 -9.104 1.00 97.62 199 THR A N 1
ATOM 1698 C CA . THR A 1 199 ? -4.221 -10.869 -8.268 1.00 97.62 199 THR A CA 1
ATOM 1699 C C . THR A 1 199 ? -2.883 -10.151 -8.131 1.00 97.62 199 THR A C 1
ATOM 1701 O O . THR A 1 199 ? -1.897 -10.760 -7.723 1.00 97.62 199 THR A O 1
ATOM 1704 N N . ILE A 1 200 ? -2.836 -8.870 -8.489 1.00 98.19 200 ILE A N 1
ATOM 1705 C CA . ILE A 1 200 ? -1.606 -8.081 -8.498 1.00 98.19 200 ILE A CA 1
ATOM 1706 C C . ILE A 1 200 ? -1.452 -7.366 -7.159 1.00 98.19 200 ILE A C 1
ATOM 1708 O O . ILE A 1 200 ? -2.273 -6.517 -6.815 1.00 98.19 200 ILE A O 1
ATOM 1712 N N . TYR A 1 201 ? -0.396 -7.668 -6.421 1.00 98.38 201 TYR A N 1
ATOM 1713 C CA . TYR A 1 201 ? -0.034 -7.007 -5.180 1.00 98.38 201 TYR A CA 1
ATOM 1714 C C . TYR A 1 201 ? 1.034 -5.952 -5.450 1.00 98.38 201 TYR A C 1
ATOM 1716 O O . TYR A 1 201 ? 2.036 -6.202 -6.112 1.00 98.38 201 TYR A O 1
ATOM 1724 N N . VAL A 1 202 ? 0.787 -4.759 -4.927 1.00 98.25 202 VAL A N 1
ATOM 1725 C CA . VAL A 1 202 ? 1.705 -3.619 -4.956 1.00 98.25 202 VAL A CA 1
ATOM 1726 C C . VAL A 1 202 ? 1.811 -3.063 -3.542 1.00 98.25 202 VAL A C 1
ATOM 1728 O O . VAL A 1 202 ? 0.826 -3.103 -2.785 1.00 98.25 202 VAL A O 1
ATOM 1731 N N . TRP A 1 203 ? 2.973 -2.526 -3.169 1.00 97.75 203 TRP A N 1
ATOM 1732 C CA . TRP A 1 203 ? 3.122 -1.918 -1.848 1.00 97.75 203 TRP A CA 1
ATOM 1733 C C . TRP A 1 203 ? 2.252 -0.663 -1.724 1.00 97.75 203 TRP A C 1
ATOM 1735 O O . TRP A 1 203 ? 1.443 -0.529 -0.802 1.00 97.75 203 TRP A O 1
ATOM 1745 N N . GLY A 1 204 ? 2.367 0.237 -2.703 1.00 95.19 204 GLY A N 1
ATOM 1746 C CA . GLY A 1 204 ? 1.702 1.532 -2.728 1.00 95.19 204 GLY A CA 1
ATOM 1747 C C . GLY A 1 204 ? 0.644 1.669 -3.821 1.00 95.19 204 GLY A C 1
ATOM 1748 O O . GLY A 1 204 ? 0.338 0.767 -4.589 1.00 95.19 204 GLY A O 1
ATOM 1749 N N . LYS A 1 205 ? 0.024 2.852 -3.901 1.00 93.50 205 LYS A N 1
ATOM 1750 C CA . LYS A 1 205 ? -0.880 3.180 -5.021 1.00 93.50 205 LYS A CA 1
ATOM 1751 C C . LYS A 1 205 ? -0.132 3.625 -6.282 1.00 93.50 205 LYS A C 1
ATOM 1753 O O . LYS A 1 205 ? -0.758 3.759 -7.327 1.00 93.50 205 LYS A O 1
ATOM 1758 N N . ASN A 1 206 ? 1.152 3.950 -6.158 1.00 95.19 206 ASN A N 1
ATOM 1759 C CA . ASN A 1 206 ? 1.898 4.627 -7.211 1.00 95.19 206 ASN A CA 1
ATOM 1760 C C . ASN A 1 206 ? 2.107 3.705 -8.413 1.00 95.19 206 ASN A C 1
ATOM 1762 O O . ASN A 1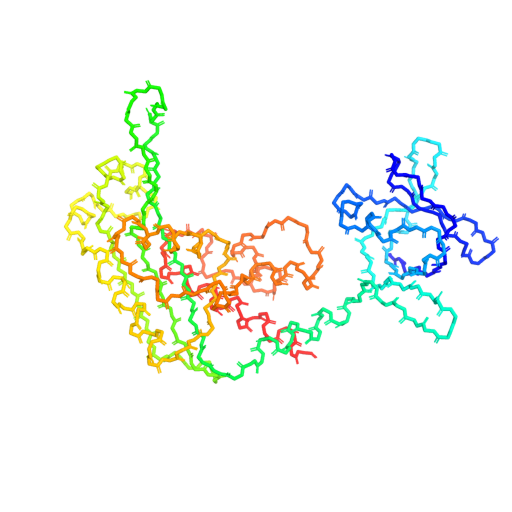 206 ? 1.843 4.139 -9.529 1.00 95.19 206 ASN A O 1
ATOM 1766 N N . ASP A 1 207 ? 2.426 2.434 -8.179 1.00 95.94 207 ASP A N 1
ATOM 1767 C CA . ASP A 1 207 ? 2.690 1.434 -9.217 1.00 95.94 207 ASP A CA 1
ATOM 1768 C C . ASP A 1 207 ? 1.509 1.250 -10.156 1.00 95.94 207 ASP A C 1
ATOM 1770 O O . ASP A 1 207 ? 1.629 1.453 -11.363 1.00 95.94 207 ASP A O 1
ATOM 1774 N N . TYR A 1 208 ? 0.316 0.975 -9.618 1.00 94.44 208 TYR A N 1
ATOM 1775 C CA . TYR A 1 208 ? -0.858 0.793 -10.475 1.00 94.44 208 TYR A CA 1
ATOM 1776 C C . TYR A 1 208 ? -1.262 2.094 -11.191 1.00 94.44 208 TYR A C 1
ATOM 1778 O O . TYR A 1 208 ? -1.718 2.052 -12.335 1.00 94.44 208 TYR A O 1
ATOM 1786 N N . LEU A 1 209 ? -1.102 3.260 -10.545 1.00 96.12 209 LEU A N 1
ATOM 1787 C CA . LEU A 1 209 ? -1.366 4.552 -11.188 1.00 96.12 209 LEU A CA 1
ATOM 1788 C C . LEU A 1 209 ? -0.382 4.805 -12.328 1.00 96.12 209 LEU A C 1
ATOM 1790 O O . LEU A 1 209 ? -0.756 5.393 -13.345 1.00 96.12 209 LEU A O 1
ATOM 1794 N N . MET A 1 210 ? 0.866 4.380 -12.162 1.00 97.12 210 MET A N 1
ATOM 1795 C CA . MET A 1 210 ? 1.896 4.559 -13.166 1.00 97.12 210 MET A CA 1
ATOM 1796 C C . MET A 1 210 ? 1.750 3.563 -14.317 1.00 97.12 210 MET A C 1
ATOM 1798 O O . MET A 1 210 ? 1.911 3.955 -15.471 1.00 97.12 210 MET A O 1
ATOM 1802 N N . ILE A 1 211 ? 1.305 2.334 -14.046 1.00 97.62 211 ILE A N 1
ATOM 1803 C CA . ILE A 1 211 ? 0.889 1.379 -15.081 1.00 97.62 211 ILE A CA 1
ATOM 1804 C C . ILE A 1 211 ? -0.243 1.972 -15.937 1.00 97.62 211 ILE A C 1
ATOM 1806 O O . ILE A 1 211 ? -0.100 2.017 -17.160 1.00 97.62 211 ILE A O 1
ATOM 1810 N N . ASP A 1 212 ? -1.310 2.523 -15.339 1.00 95.94 212 ASP A N 1
ATOM 1811 C CA . ASP A 1 212 ? -2.408 3.151 -16.104 1.00 95.94 212 ASP A CA 1
ATOM 1812 C C . ASP A 1 212 ? -1.923 4.320 -16.978 1.00 95.94 212 ASP A C 1
ATOM 1814 O O . ASP A 1 212 ? -2.265 4.426 -18.161 1.00 95.94 212 ASP A O 1
ATOM 1818 N N . LYS A 1 213 ? -1.075 5.192 -16.416 1.00 96.00 213 LYS A N 1
ATOM 1819 C CA . LYS A 1 213 ? -0.463 6.303 -17.162 1.00 96.00 213 LYS A CA 1
ATOM 1820 C C . LYS A 1 213 ? 0.412 5.806 -18.308 1.00 96.00 213 LYS A C 1
ATOM 1822 O O . LYS A 1 213 ? 0.374 6.384 -19.395 1.00 96.00 213 LYS A O 1
ATOM 1827 N N . SER A 1 214 ? 1.170 4.734 -18.086 1.00 97.06 214 SER A N 1
ATOM 1828 C CA . SER A 1 214 ? 2.080 4.177 -19.085 1.00 97.06 214 SER A CA 1
ATOM 1829 C C . SER A 1 214 ? 1.336 3.669 -20.324 1.00 97.06 214 SER A C 1
ATOM 1831 O O . SER A 1 214 ? 1.797 3.899 -21.441 1.00 97.06 214 SER A O 1
ATOM 1833 N N . TYR A 1 215 ? 0.133 3.099 -20.174 1.00 97.81 215 TYR A N 1
ATOM 1834 C CA . TYR A 1 215 ? -0.673 2.680 -21.326 1.00 97.81 215 TYR A CA 1
ATOM 1835 C C . TYR A 1 215 ? -0.997 3.850 -22.261 1.00 97.81 215 TYR A C 1
ATOM 1837 O O . TYR A 1 215 ? -0.823 3.744 -23.477 1.00 97.81 215 TYR A O 1
ATOM 1845 N N . LYS A 1 216 ? -1.391 4.996 -21.690 1.00 96.06 216 LYS A N 1
ATOM 1846 C CA . LYS A 1 216 ? -1.687 6.227 -22.443 1.00 96.06 216 LYS A CA 1
ATOM 1847 C C . LYS A 1 216 ? -0.428 6.787 -23.100 1.00 96.06 216 LYS A C 1
ATOM 1849 O O . LYS A 1 216 ? -0.439 7.084 -24.290 1.00 96.06 216 LYS A O 1
ATOM 1854 N N . LEU A 1 217 ? 0.670 6.868 -22.348 1.00 95.25 217 LEU A N 1
ATOM 1855 C CA . LEU A 1 217 ? 1.951 7.385 -22.836 1.00 95.25 217 LEU A CA 1
ATOM 1856 C C . LEU A 1 217 ? 2.523 6.572 -24.011 1.00 95.25 217 LEU A C 1
ATOM 1858 O O . LEU A 1 217 ? 3.185 7.111 -24.905 1.00 95.25 217 LEU A O 1
ATOM 1862 N N . HIS A 1 218 ? 2.303 5.260 -24.009 1.00 96.25 218 HIS A N 1
ATOM 1863 C CA . HIS A 1 218 ? 2.801 4.359 -25.045 1.00 96.25 218 HIS A CA 1
ATOM 1864 C C . HIS A 1 218 ? 1.767 4.024 -26.122 1.00 96.25 218 HIS A C 1
ATOM 1866 O O . HIS A 1 218 ? 2.104 3.297 -27.052 1.00 96.25 218 HIS A O 1
ATOM 1872 N N . ASN A 1 219 ? 0.563 4.603 -26.050 1.00 96.69 219 ASN A N 1
ATOM 1873 C CA . ASN A 1 219 ? -0.536 4.366 -26.987 1.00 96.69 219 ASN A CA 1
ATOM 1874 C C . ASN A 1 219 ? -0.853 2.867 -27.162 1.00 96.69 219 ASN A C 1
ATOM 1876 O O . ASN A 1 219 ? -1.011 2.366 -28.275 1.00 96.69 219 ASN A O 1
ATOM 1880 N N . VAL A 1 220 ? -0.911 2.138 -26.044 1.00 97.94 220 VAL A N 1
ATOM 1881 C CA . VAL A 1 220 ? -1.249 0.708 -26.009 1.00 97.94 220 VAL A CA 1
ATOM 1882 C C . VAL A 1 220 ? -2.539 0.479 -25.229 1.00 97.94 220 VAL A C 1
ATOM 1884 O O . VAL A 1 220 ? -2.902 1.255 -24.345 1.00 97.94 220 VAL A O 1
ATOM 1887 N N . LYS A 1 221 ? -3.245 -0.611 -25.543 1.00 97.94 221 LYS A N 1
ATOM 1888 C CA . LYS A 1 221 ? -4.456 -0.986 -24.805 1.00 97.94 221 LYS A CA 1
ATOM 1889 C C . LYS A 1 221 ? -4.090 -1.467 -23.395 1.00 97.94 221 LYS A C 1
ATOM 1891 O O . LYS A 1 221 ? -3.153 -2.265 -23.283 1.00 97.94 221 LYS A O 1
ATOM 1896 N N . PRO A 1 222 ? -4.834 -1.059 -22.351 1.00 98.06 222 PRO A N 1
ATOM 1897 C CA . PRO A 1 222 ? -4.662 -1.605 -21.011 1.00 98.06 222 PRO A CA 1
ATOM 1898 C C . PRO A 1 222 ? -4.799 -3.130 -20.994 1.00 98.06 222 PRO A C 1
ATOM 1900 O O . PRO A 1 222 ? -5.714 -3.678 -21.607 1.00 98.06 222 PRO A O 1
ATOM 1903 N N . VAL A 1 223 ? -3.885 -3.801 -20.289 1.00 97.94 223 VAL A N 1
ATOM 1904 C CA . VAL A 1 223 ? -3.935 -5.258 -20.029 1.00 97.94 223 VAL A CA 1
ATOM 1905 C C . VAL A 1 223 ? -4.286 -5.574 -18.574 1.00 97.94 223 VAL A C 1
ATOM 1907 O O . VAL A 1 223 ? -4.430 -6.733 -18.201 1.00 97.94 223 VAL A O 1
ATOM 1910 N N . THR A 1 224 ? -4.439 -4.533 -17.756 1.00 97.38 224 THR A N 1
ATOM 1911 C CA . THR A 1 224 ? -4.878 -4.602 -16.365 1.00 97.38 224 THR A CA 1
ATOM 1912 C C . THR A 1 224 ? -5.997 -3.590 -16.128 1.00 97.38 224 THR A C 1
ATOM 1914 O O . THR A 1 224 ? -6.115 -2.583 -16.827 1.00 97.38 224 THR A O 1
ATOM 1917 N N . GLU A 1 225 ? -6.818 -3.857 -15.120 1.00 95.38 225 GLU A N 1
ATOM 1918 C CA . GLU A 1 225 ? -7.883 -2.995 -14.619 1.00 95.38 225 GLU A CA 1
ATOM 1919 C C . GLU A 1 225 ? -7.698 -2.759 -13.116 1.00 95.38 225 GLU A C 1
ATOM 1921 O O . GLU A 1 225 ? -7.047 -3.537 -12.417 1.00 95.38 225 GLU A O 1
ATOM 1926 N N . ARG A 1 226 ? -8.355 -1.733 -12.557 1.00 93.94 226 ARG A N 1
ATOM 1927 C CA . ARG A 1 226 ? -8.238 -1.409 -11.123 1.00 93.94 226 ARG A CA 1
ATOM 1928 C C . ARG A 1 226 ? -8.526 -2.602 -10.205 1.00 93.94 226 ARG A C 1
ATOM 1930 O O . ARG A 1 226 ? -7.883 -2.712 -9.162 1.00 93.94 226 ARG A O 1
ATOM 1937 N N . LYS A 1 227 ? -9.471 -3.469 -10.583 1.00 93.56 227 LYS A N 1
ATOM 1938 C CA . LYS A 1 227 ? -9.881 -4.654 -9.811 1.00 93.56 227 LYS A CA 1
ATOM 1939 C C . LYS A 1 227 ? -8.794 -5.730 -9.714 1.00 93.56 227 LYS A C 1
ATOM 1941 O O . LYS A 1 227 ? -8.886 -6.577 -8.835 1.00 93.56 227 LYS A O 1
ATOM 1946 N N . ASN A 1 228 ? -7.787 -5.698 -10.593 1.00 95.62 228 ASN A N 1
ATOM 1947 C CA . ASN A 1 228 ? -6.658 -6.622 -10.525 1.00 95.62 228 ASN A CA 1
ATOM 1948 C C . ASN A 1 228 ? -5.706 -6.281 -9.375 1.00 95.62 228 ASN A C 1
ATOM 1950 O O . ASN A 1 228 ? -4.999 -7.168 -8.921 1.00 95.62 228 ASN A O 1
ATOM 1954 N N . PHE A 1 229 ? -5.689 -5.030 -8.898 1.00 97.38 229 PHE A N 1
ATOM 1955 C CA . PHE A 1 229 ? -4.676 -4.551 -7.957 1.00 97.38 229 PHE A CA 1
ATOM 1956 C C . PHE A 1 229 ? -5.139 -4.533 -6.501 1.00 97.38 229 PHE A C 1
ATOM 1958 O O . PHE A 1 229 ? -6.157 -3.924 -6.146 1.00 97.38 229 PHE A O 1
ATOM 1965 N N . VAL A 1 230 ? -4.283 -5.061 -5.638 1.00 96.88 230 VAL A N 1
ATOM 1966 C CA . VAL A 1 230 ? -4.358 -5.013 -4.187 1.00 96.88 230 VAL A CA 1
ATOM 1967 C C . VAL A 1 230 ? -3.207 -4.158 -3.655 1.00 96.88 230 VAL A C 1
ATOM 1969 O O . VAL A 1 230 ? -2.043 -4.425 -3.921 1.00 96.88 230 VAL A O 1
ATOM 1972 N N . ASN A 1 231 ? -3.543 -3.118 -2.889 1.00 97.00 231 ASN A N 1
ATOM 1973 C CA . ASN A 1 231 ? -2.557 -2.302 -2.178 1.00 97.00 231 ASN A CA 1
ATOM 1974 C C . ASN A 1 231 ? -2.324 -2.919 -0.793 1.00 97.00 231 ASN A C 1
ATOM 1976 O O . ASN A 1 231 ? -3.186 -2.799 0.087 1.00 97.00 231 ASN A O 1
ATOM 1980 N N . LEU A 1 232 ? -1.187 -3.594 -0.627 1.00 97.12 232 LEU A N 1
ATOM 1981 C CA . LEU A 1 232 ? -0.886 -4.375 0.570 1.00 97.12 232 LEU A CA 1
ATOM 1982 C C . LEU A 1 232 ? -0.706 -3.485 1.805 1.00 97.12 232 LEU A C 1
ATOM 1984 O O . LEU A 1 232 ? -1.312 -3.759 2.844 1.00 97.12 232 LEU A O 1
ATOM 1988 N N . MET A 1 233 ? 0.006 -2.358 1.674 1.00 96.75 233 MET A N 1
ATOM 1989 C CA . MET A 1 233 ? 0.169 -1.377 2.754 1.00 96.75 233 MET A CA 1
ATOM 1990 C C . MET A 1 233 ? -1.192 -0.927 3.300 1.00 96.75 233 MET A C 1
ATOM 1992 O O . MET A 1 233 ? -1.410 -0.863 4.509 1.00 96.75 233 MET A O 1
ATOM 1996 N N . GLN A 1 234 ? -2.147 -0.623 2.420 1.00 93.69 234 GLN A N 1
ATOM 1997 C CA . GLN A 1 234 ? -3.464 -0.139 2.816 1.00 93.69 234 GLN A CA 1
ATOM 1998 C C . GLN A 1 234 ? -4.286 -1.219 3.530 1.00 93.69 234 GLN A C 1
ATOM 2000 O O . GLN A 1 234 ? -5.051 -0.885 4.442 1.00 93.69 234 GLN A O 1
ATOM 2005 N N . ILE A 1 235 ? -4.133 -2.490 3.148 1.00 94.00 235 ILE A N 1
ATOM 2006 C CA . ILE A 1 235 ? -4.748 -3.614 3.860 1.00 94.00 235 ILE A CA 1
ATOM 2007 C C . ILE A 1 235 ? -4.170 -3.719 5.270 1.00 94.00 235 ILE A C 1
ATOM 2009 O O . ILE A 1 235 ? -4.942 -3.700 6.230 1.00 94.00 235 ILE A O 1
ATOM 2013 N N . ILE A 1 236 ? -2.843 -3.762 5.397 1.00 93.81 236 ILE A N 1
ATOM 2014 C CA . ILE A 1 236 ? -2.139 -3.853 6.684 1.00 93.81 236 ILE A CA 1
ATOM 2015 C C . ILE A 1 236 ? -2.556 -2.688 7.590 1.00 93.81 236 ILE A C 1
ATOM 2017 O O . ILE A 1 236 ? -3.013 -2.890 8.718 1.00 93.81 236 ILE A O 1
ATOM 2021 N N . LYS A 1 237 ? -2.540 -1.455 7.070 1.00 90.44 237 LYS A N 1
ATOM 2022 C CA . LYS A 1 237 ? -3.008 -0.271 7.803 1.00 90.44 237 LYS A CA 1
ATOM 2023 C C . LYS A 1 237 ? -4.438 -0.412 8.305 1.00 90.44 237 LYS A C 1
ATOM 2025 O O . LYS A 1 237 ? -4.728 -0.051 9.444 1.00 90.44 237 LYS A O 1
ATOM 2030 N N . ASN A 1 238 ? -5.343 -0.910 7.467 1.00 85.88 238 ASN A N 1
ATOM 2031 C CA . ASN A 1 238 ? -6.738 -1.091 7.852 1.00 85.88 238 ASN A CA 1
ATOM 2032 C C . ASN A 1 238 ? -6.899 -2.180 8.916 1.00 85.88 238 ASN A C 1
ATOM 2034 O O . ASN A 1 238 ? -7.712 -2.008 9.823 1.00 85.88 238 ASN A O 1
ATOM 2038 N N . TYR A 1 239 ? -6.112 -3.253 8.828 1.00 87.31 239 TYR A N 1
ATOM 2039 C CA . TYR A 1 239 ? -6.134 -4.365 9.771 1.00 87.31 239 TYR A CA 1
ATOM 2040 C C . TYR A 1 239 ? -5.668 -3.951 11.177 1.00 87.31 239 TYR A C 1
ATOM 2042 O O . TYR A 1 239 ? -6.356 -4.243 12.158 1.00 87.31 239 TYR A O 1
ATOM 2050 N N . TYR A 1 240 ? -4.562 -3.203 11.281 1.00 84.75 240 TYR A N 1
ATOM 2051 C CA . TYR A 1 240 ? -4.040 -2.700 12.565 1.00 84.75 240 TYR A CA 1
ATOM 2052 C C . TYR A 1 240 ? -4.630 -1.351 13.000 1.00 84.75 240 TYR A C 1
ATOM 2054 O O . TYR A 1 240 ? -4.375 -0.885 14.109 1.00 84.75 240 TYR A O 1
ATOM 2062 N N . GLY A 1 241 ? -5.421 -0.693 12.149 1.00 76.38 241 GLY A N 1
ATOM 2063 C CA . GLY A 1 241 ? -5.943 0.650 12.417 1.00 76.38 241 GLY A CA 1
ATOM 2064 C C . GLY A 1 241 ? -4.871 1.749 12.400 1.00 76.38 241 GLY A C 1
ATOM 2065 O O . GLY A 1 241 ? -5.038 2.776 13.065 1.00 76.38 241 GLY A O 1
ATOM 2066 N N . ILE A 1 242 ? -3.784 1.552 11.648 1.00 84.38 242 ILE A N 1
ATOM 2067 C CA . ILE A 1 242 ? -2.663 2.494 11.527 1.00 84.38 242 ILE A CA 1
ATOM 2068 C C . ILE A 1 242 ? -3.050 3.666 10.618 1.00 84.38 242 ILE A C 1
ATOM 2070 O O . ILE A 1 242 ? -3.682 3.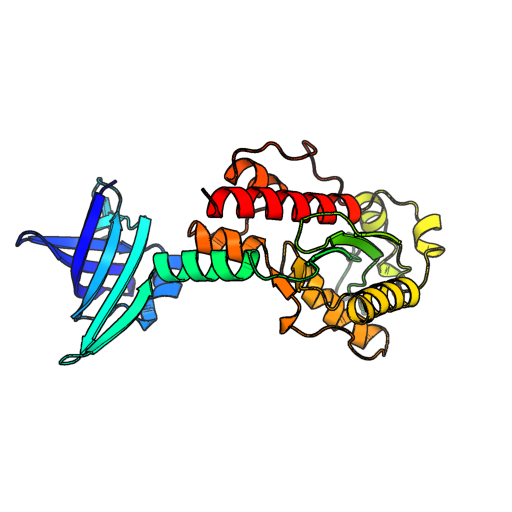506 9.572 1.00 84.38 242 ILE A O 1
ATOM 2074 N N . LYS A 1 243 ? -2.673 4.880 11.036 1.00 75.69 243 LYS A N 1
ATOM 2075 C CA . LYS A 1 243 ? -3.045 6.131 10.354 1.00 75.69 243 LYS A CA 1
ATOM 2076 C C . LYS A 1 243 ? -2.088 6.483 9.222 1.00 75.69 243 LYS A C 1
ATOM 2078 O O . LYS A 1 243 ? -2.530 6.734 8.100 1.00 75.69 243 LYS A O 1
ATOM 2083 N N . ASN A 1 244 ? -0.801 6.523 9.540 1.00 84.25 244 ASN A N 1
ATOM 2084 C CA . ASN A 1 244 ? 0.235 6.961 8.616 1.00 84.25 244 ASN A CA 1
ATOM 2085 C C . ASN A 1 244 ? 0.559 5.852 7.621 1.00 84.25 244 ASN A C 1
ATOM 2087 O O . ASN A 1 244 ? 0.329 4.676 7.903 1.00 84.25 244 ASN A O 1
ATOM 2091 N N . ASP A 1 245 ? 1.031 6.242 6.443 1.00 89.62 245 ASP A N 1
ATOM 2092 C CA . ASP A 1 245 ? 1.618 5.283 5.514 1.00 89.62 245 ASP A CA 1
ATOM 2093 C C . ASP A 1 245 ? 2.829 4.623 6.173 1.00 89.62 245 ASP A C 1
ATOM 2095 O O . ASP A 1 245 ? 3.534 5.244 6.972 1.00 89.62 245 ASP A O 1
ATOM 2099 N N . ILE A 1 246 ? 2.986 3.335 5.897 1.00 92.69 246 ILE A N 1
ATOM 2100 C CA . ILE A 1 246 ? 4.032 2.499 6.472 1.00 92.69 246 ILE A CA 1
ATOM 2101 C C . ILE A 1 246 ? 5.004 2.238 5.328 1.00 92.69 246 ILE A C 1
ATOM 2103 O O . ILE A 1 246 ? 4.577 1.850 4.240 1.00 92.69 246 ILE A O 1
ATOM 2107 N N . GLY A 1 247 ? 6.291 2.501 5.544 1.00 94.06 247 GLY A N 1
ATOM 2108 C CA . GLY A 1 247 ? 7.320 2.104 4.584 1.00 94.06 247 GLY A CA 1
ATOM 2109 C C . GLY A 1 247 ? 7.387 0.581 4.475 1.00 94.06 247 GLY A C 1
ATOM 2110 O O . GLY A 1 247 ? 7.049 -0.109 5.435 1.00 94.06 247 GLY A O 1
ATOM 2111 N N . LEU A 1 248 ? 7.827 0.062 3.328 1.00 95.31 248 LEU A N 1
ATOM 2112 C CA . LEU A 1 248 ? 7.903 -1.383 3.089 1.00 95.31 248 LEU A CA 1
ATOM 2113 C C . LEU A 1 248 ? 8.721 -2.086 4.180 1.00 95.31 248 LEU A C 1
ATOM 2115 O O . LEU A 1 248 ? 8.249 -3.030 4.804 1.00 95.31 248 LEU A O 1
ATOM 2119 N N . TYR A 1 249 ? 9.890 -1.539 4.516 1.00 94.56 249 TYR A N 1
ATOM 2120 C CA . TYR A 1 249 ? 10.786 -2.142 5.506 1.00 94.56 249 TYR A CA 1
ATOM 2121 C C . TYR A 1 249 ? 10.263 -1.987 6.941 1.00 94.56 249 TYR A C 1
ATOM 2123 O O . TYR A 1 249 ? 10.369 -2.907 7.746 1.00 94.56 249 TYR A O 1
ATOM 2131 N N . ALA A 1 250 ? 9.583 -0.877 7.248 1.00 93.19 250 ALA A N 1
ATOM 2132 C CA . ALA A 1 250 ? 8.915 -0.692 8.539 1.00 93.19 250 ALA A CA 1
ATOM 2133 C C . ALA A 1 250 ? 7.765 -1.698 8.760 1.00 93.19 250 ALA A C 1
ATOM 2135 O O . ALA A 1 250 ? 7.365 -1.953 9.896 1.00 93.19 250 ALA A O 1
ATOM 2136 N N . ALA A 1 251 ? 7.216 -2.278 7.688 1.00 95.69 251 ALA A N 1
ATOM 2137 C CA . ALA A 1 251 ? 6.197 -3.313 7.800 1.00 95.69 251 ALA A CA 1
ATOM 2138 C C . ALA A 1 251 ? 6.763 -4.651 8.292 1.00 95.69 251 ALA A C 1
ATOM 2140 O O . ALA A 1 251 ? 6.052 -5.358 9.000 1.00 95.69 251 ALA A O 1
ATOM 2141 N N . PHE A 1 252 ? 8.029 -4.973 8.000 1.00 96.19 252 PHE A N 1
ATOM 2142 C CA . PHE A 1 252 ? 8.685 -6.146 8.587 1.00 96.19 252 PHE A CA 1
ATOM 2143 C C . PHE A 1 252 ? 8.718 -6.035 10.109 1.00 96.19 252 PHE A C 1
ATOM 2145 O O . PHE A 1 252 ? 8.267 -6.947 10.799 1.00 96.19 252 PHE A O 1
ATOM 2152 N N . GLU A 1 253 ? 9.155 -4.888 10.632 1.00 92.25 253 GLU A N 1
ATOM 2153 C CA . GLU A 1 253 ? 9.223 -4.649 12.077 1.00 92.25 253 GLU A CA 1
ATOM 2154 C C . GLU A 1 253 ? 7.842 -4.734 12.737 1.00 92.25 253 GLU A C 1
ATOM 2156 O O . GLU A 1 253 ? 7.692 -5.353 13.792 1.00 92.25 253 GLU A O 1
ATOM 2161 N N . LEU A 1 254 ? 6.816 -4.162 12.093 1.00 92.62 254 LEU A N 1
ATOM 2162 C CA . LEU A 1 254 ? 5.426 -4.261 12.548 1.00 92.62 254 LEU A CA 1
ATOM 2163 C C . LEU A 1 254 ? 4.966 -5.721 12.681 1.00 92.62 254 LEU A C 1
ATOM 2165 O O . LEU A 1 254 ? 4.218 -6.036 13.605 1.00 92.62 254 LEU A O 1
ATOM 2169 N N . LEU A 1 255 ? 5.418 -6.585 11.773 1.00 94.19 255 LEU A N 1
ATOM 2170 C CA . LEU A 1 255 ? 5.112 -8.017 11.734 1.00 94.19 255 LEU A CA 1
ATOM 2171 C C . LEU A 1 255 ? 6.103 -8.862 12.563 1.00 94.19 255 LEU A C 1
ATOM 2173 O O . LEU A 1 255 ? 6.056 -10.092 12.528 1.00 94.19 255 LEU A O 1
ATOM 2177 N N . GLY A 1 256 ? 6.996 -8.224 13.328 1.00 92.88 256 GLY A N 1
ATOM 2178 C CA . GLY A 1 256 ? 7.971 -8.899 14.187 1.00 92.88 256 GLY A CA 1
ATOM 2179 C C . GLY A 1 256 ? 9.127 -9.566 13.435 1.00 92.88 256 GLY A C 1
ATOM 2180 O O . GLY A 1 256 ? 9.767 -10.463 13.982 1.00 92.88 256 GLY A O 1
ATOM 2181 N N . ALA A 1 257 ? 9.392 -9.145 12.199 1.00 95.25 257 ALA A N 1
ATOM 2182 C CA . ALA A 1 257 ? 10.489 -9.608 11.359 1.00 95.25 257 ALA A CA 1
ATOM 2183 C C . ALA A 1 257 ? 11.541 -8.506 11.153 1.00 95.25 257 ALA A C 1
ATOM 2185 O O . ALA A 1 257 ? 11.285 -7.321 11.370 1.00 95.25 257 ALA A O 1
ATOM 2186 N N . LYS A 1 258 ? 12.742 -8.900 10.725 1.00 93.69 258 LYS A N 1
ATOM 2187 C CA . LYS A 1 258 ? 13.763 -7.957 10.254 1.00 93.69 258 LYS A CA 1
ATOM 2188 C C . LYS A 1 258 ? 13.623 -7.782 8.741 1.00 93.69 258 LYS A C 1
ATOM 2190 O O . LYS A 1 258 ? 13.352 -8.783 8.079 1.00 93.69 258 LYS A O 1
ATOM 2195 N N . PRO A 1 259 ? 13.812 -6.567 8.203 1.00 92.62 259 PRO A N 1
ATOM 2196 C CA . PRO A 1 259 ? 13.867 -6.378 6.760 1.00 92.62 259 PRO A CA 1
ATOM 2197 C C . PRO A 1 259 ? 15.071 -7.126 6.156 1.00 92.62 259 PRO A C 1
ATOM 2199 O O . PRO A 1 259 ? 16.050 -7.379 6.869 1.00 92.62 259 PRO A O 1
ATOM 2202 N N . PRO A 1 260 ? 15.029 -7.453 4.852 1.00 89.19 260 PRO A N 1
ATOM 2203 C CA . PRO A 1 260 ? 16.102 -8.188 4.176 1.00 89.19 260 PRO A CA 1
ATOM 2204 C C . PRO A 1 260 ? 17.419 -7.401 4.132 1.00 89.19 260 PRO A C 1
ATOM 2206 O O . PRO A 1 260 ? 18.498 -7.990 4.092 1.00 89.19 260 PRO A O 1
ATOM 2209 N N . MET A 1 261 ? 17.343 -6.068 4.183 1.00 87.38 261 MET A N 1
ATOM 2210 C CA . MET A 1 261 ? 18.493 -5.166 4.248 1.00 87.38 261 MET A CA 1
ATOM 2211 C C . MET A 1 261 ? 18.231 -4.030 5.241 1.00 87.38 261 MET A C 1
ATOM 2213 O O . MET A 1 261 ? 17.081 -3.680 5.500 1.00 87.38 261 MET A O 1
ATOM 2217 N N . GLU A 1 262 ? 19.292 -3.419 5.779 1.00 82.69 262 GLU A N 1
ATOM 2218 C CA . GLU A 1 262 ? 19.156 -2.262 6.681 1.00 82.69 262 GLU A CA 1
ATOM 2219 C C . GLU A 1 262 ? 18.655 -1.008 5.952 1.00 82.69 262 GLU A C 1
ATOM 2221 O O . GLU A 1 262 ? 17.868 -0.238 6.500 1.00 82.69 262 GLU A O 1
ATOM 2226 N N . ILE A 1 263 ? 19.104 -0.813 4.709 1.00 84.50 263 ILE A N 1
ATOM 2227 C CA . ILE A 1 263 ? 18.741 0.319 3.855 1.00 84.50 263 ILE A CA 1
ATOM 2228 C C . ILE A 1 263 ? 18.198 -0.244 2.543 1.00 84.50 263 ILE A C 1
ATOM 2230 O O . ILE A 1 263 ? 18.787 -1.156 1.967 1.00 84.50 263 ILE A O 1
ATOM 2234 N N . GLN A 1 264 ? 17.062 0.288 2.097 1.00 86.69 264 GLN A N 1
ATOM 2235 C CA . GLN A 1 264 ? 16.457 -0.041 0.809 1.00 86.69 264 GLN A CA 1
ATOM 2236 C C . GLN A 1 264 ? 17.353 0.480 -0.324 1.00 86.69 264 GLN A C 1
ATOM 2238 O O . GLN A 1 264 ? 17.747 1.644 -0.308 1.00 86.69 264 GLN A O 1
ATOM 2243 N N . ASP A 1 265 ? 17.683 -0.379 -1.287 1.00 86.75 265 ASP A N 1
ATOM 2244 C CA . ASP A 1 265 ? 18.577 -0.058 -2.409 1.00 86.75 265 ASP A CA 1
ATOM 2245 C C . ASP A 1 265 ? 17.833 0.440 -3.657 1.00 86.75 265 ASP A C 1
ATOM 2247 O O . ASP A 1 265 ? 18.459 0.653 -4.693 1.00 86.75 265 ASP A O 1
ATOM 2251 N N . HIS A 1 266 ? 16.508 0.607 -3.559 1.00 86.06 266 HIS A N 1
ATOM 2252 C CA . HIS A 1 266 ? 15.632 1.062 -4.645 1.00 86.06 266 HIS A CA 1
ATOM 2253 C C . HIS A 1 266 ? 15.780 0.219 -5.920 1.00 86.06 266 HIS A C 1
ATOM 2255 O O . HIS A 1 266 ? 15.773 0.715 -7.049 1.00 86.06 266 HIS A O 1
ATOM 2261 N N . ASN A 1 267 ? 15.960 -1.089 -5.729 1.00 94.50 267 ASN A N 1
ATOM 2262 C CA . ASN A 1 267 ? 15.886 -2.065 -6.796 1.00 94.50 267 ASN A CA 1
ATOM 2263 C C . ASN A 1 267 ? 14.478 -2.660 -6.847 1.00 94.50 267 ASN A C 1
ATOM 2265 O O . ASN A 1 267 ? 14.086 -3.430 -5.969 1.00 94.50 267 ASN A O 1
ATOM 2269 N N . ALA A 1 268 ? 13.771 -2.403 -7.947 1.00 96.50 268 ALA A N 1
ATOM 2270 C CA . ALA A 1 268 ? 12.399 -2.872 -8.133 1.00 96.50 268 ALA A CA 1
ATOM 2271 C C . ALA A 1 268 ? 12.216 -4.392 -7.919 1.00 96.50 268 ALA A C 1
ATOM 2273 O O . ALA A 1 268 ? 11.148 -4.841 -7.510 1.00 96.50 268 ALA A O 1
ATOM 2274 N N . LEU A 1 269 ? 13.222 -5.232 -8.211 1.00 96.62 269 LEU A N 1
ATOM 2275 C CA . LEU A 1 269 ? 13.105 -6.674 -7.960 1.00 96.62 269 LEU A CA 1
ATOM 2276 C C . LEU A 1 269 ? 13.160 -6.989 -6.463 1.00 96.62 269 LEU A C 1
ATOM 2278 O O . LEU A 1 269 ? 12.335 -7.769 -5.994 1.00 96.62 269 LEU A O 1
ATOM 2282 N N . HIS A 1 270 ? 14.088 -6.373 -5.730 1.00 96.38 270 HIS A N 1
ATOM 2283 C CA . HIS A 1 270 ? 14.198 -6.554 -4.282 1.00 96.38 270 HIS A CA 1
ATOM 2284 C C . HIS A 1 270 ? 12.953 -6.021 -3.565 1.00 96.38 270 HIS A C 1
ATOM 2286 O O . HIS A 1 270 ? 12.462 -6.655 -2.638 1.00 96.38 270 HIS A O 1
ATOM 2292 N N . ASP A 1 271 ? 12.375 -4.915 -4.035 1.00 97.12 271 ASP A N 1
ATOM 2293 C CA . ASP A 1 271 ? 11.149 -4.362 -3.452 1.00 97.12 271 ASP A CA 1
ATOM 2294 C C . ASP A 1 271 ? 9.897 -5.193 -3.779 1.00 97.12 271 ASP A C 1
ATOM 2296 O O . ASP A 1 271 ? 9.006 -5.355 -2.934 1.00 97.12 271 ASP A O 1
ATOM 2300 N N . ALA A 1 272 ? 9.839 -5.808 -4.965 1.00 98.12 272 ALA A N 1
ATOM 2301 C CA . ALA A 1 272 ? 8.807 -6.791 -5.291 1.00 98.12 272 ALA A CA 1
ATOM 2302 C C . ALA A 1 272 ? 8.921 -8.051 -4.409 1.00 98.12 272 ALA A C 1
ATOM 2304 O O . ALA A 1 272 ? 7.900 -8.552 -3.932 1.00 98.12 272 ALA A O 1
ATOM 2305 N N . GLU A 1 273 ? 10.142 -8.532 -4.156 1.00 97.75 273 GLU A N 1
ATOM 2306 C CA . GLU A 1 273 ? 10.421 -9.652 -3.245 1.00 97.75 273 GLU A CA 1
ATOM 2307 C C . GLU A 1 273 ? 10.058 -9.306 -1.799 1.00 97.75 273 GLU A C 1
ATOM 2309 O O . GLU A 1 273 ? 9.305 -10.029 -1.154 1.00 97.75 273 GLU A O 1
ATOM 2314 N N . ALA A 1 274 ? 10.479 -8.142 -1.310 1.00 97.69 274 ALA A N 1
ATOM 2315 C CA . ALA A 1 274 ? 10.135 -7.667 0.022 1.00 97.69 274 ALA A CA 1
ATOM 2316 C C . ALA A 1 274 ? 8.613 -7.499 0.192 1.00 97.69 274 ALA A C 1
ATOM 2318 O O . ALA A 1 274 ? 8.062 -7.811 1.248 1.00 97.69 274 ALA A O 1
ATOM 2319 N N . THR A 1 275 ? 7.895 -7.068 -0.852 1.00 98.19 275 THR A N 1
ATOM 2320 C CA . THR A 1 275 ? 6.422 -7.024 -0.841 1.00 98.19 275 THR A CA 1
ATOM 2321 C C . THR A 1 275 ? 5.811 -8.427 -0.735 1.00 98.19 275 THR A C 1
ATOM 2323 O O . THR A 1 275 ? 4.842 -8.609 0.009 1.00 98.19 275 THR A O 1
ATOM 2326 N N . LEU A 1 276 ? 6.370 -9.413 -1.446 1.00 97.94 276 LEU A N 1
ATOM 2327 C CA . LEU A 1 276 ? 5.984 -10.826 -1.358 1.00 97.94 276 LEU A CA 1
ATOM 2328 C C . LEU A 1 276 ? 6.233 -11.388 0.051 1.00 97.94 276 LEU A C 1
ATOM 2330 O O . LEU A 1 276 ? 5.352 -12.017 0.636 1.00 97.94 276 LEU A O 1
ATOM 2334 N N . GLU A 1 277 ? 7.391 -11.113 0.645 1.00 97.56 277 GLU A N 1
ATOM 2335 C CA . GLU A 1 277 ? 7.716 -11.564 2.000 1.00 97.56 277 GLU A CA 1
ATOM 2336 C C . GLU A 1 277 ? 6.777 -10.953 3.045 1.00 97.56 277 GLU A C 1
ATOM 2338 O O . GLU A 1 277 ? 6.231 -11.666 3.891 1.00 97.56 277 GLU A O 1
ATOM 2343 N N . VAL A 1 278 ? 6.513 -9.644 2.959 1.00 97.94 278 VAL A N 1
ATOM 2344 C CA . VAL A 1 278 ? 5.549 -8.964 3.839 1.00 97.94 278 VAL A CA 1
ATOM 2345 C C . VAL A 1 278 ? 4.152 -9.553 3.680 1.00 97.94 278 VAL A C 1
ATOM 2347 O O . VAL A 1 278 ? 3.437 -9.701 4.674 1.00 97.94 278 VAL A O 1
ATOM 2350 N N . PHE A 1 279 ? 3.752 -9.915 2.458 1.00 97.44 279 PHE A N 1
ATOM 2351 C CA . PHE A 1 279 ? 2.486 -10.601 2.224 1.00 97.44 279 PHE A CA 1
ATOM 2352 C C . PHE A 1 279 ? 2.421 -11.917 3.011 1.00 97.44 279 PHE A C 1
ATOM 2354 O O . PHE A 1 279 ? 1.457 -12.115 3.751 1.00 97.44 279 PHE A O 1
ATOM 2361 N N . HIS A 1 280 ? 3.445 -12.770 2.920 1.00 96.44 280 HIS A N 1
ATOM 2362 C CA . HIS A 1 280 ? 3.466 -14.070 3.605 1.00 96.44 280 HIS A CA 1
ATOM 2363 C C . HIS A 1 280 ? 3.547 -13.932 5.125 1.00 96.44 280 HIS A C 1
ATOM 2365 O O . HIS A 1 280 ? 2.853 -14.641 5.856 1.00 96.44 280 HIS A O 1
ATOM 2371 N N . LEU A 1 281 ? 4.345 -12.987 5.629 1.00 96.50 281 LEU A N 1
ATOM 2372 C CA . LEU A 1 281 ? 4.397 -12.661 7.058 1.00 96.50 281 LEU A CA 1
ATOM 2373 C C . LEU A 1 281 ? 3.016 -12.248 7.578 1.00 96.50 281 LEU A C 1
ATOM 2375 O O . LEU A 1 281 ? 2.550 -12.747 8.606 1.00 96.50 281 LEU A O 1
ATOM 2379 N N . PHE A 1 282 ? 2.337 -11.374 6.838 1.00 95.69 282 PHE A N 1
ATOM 2380 C CA . PHE A 1 282 ? 1.021 -10.878 7.208 1.00 95.69 282 PHE A CA 1
ATOM 2381 C C . PHE A 1 282 ? -0.066 -11.954 7.089 1.00 95.69 282 PHE A C 1
ATOM 2383 O O . PHE A 1 282 ? -0.915 -12.074 7.975 1.00 95.69 282 PHE A O 1
ATOM 2390 N N . GLU A 1 283 ? -0.031 -12.777 6.040 1.00 94.00 283 GLU A N 1
ATOM 2391 C CA . GLU A 1 283 ? -0.922 -13.927 5.878 1.00 94.00 283 GLU A CA 1
ATOM 2392 C C . GLU A 1 283 ? -0.785 -14.903 7.054 1.00 94.00 283 GLU A C 1
ATOM 2394 O O . GLU A 1 283 ? -1.791 -15.301 7.653 1.00 94.00 283 GLU A O 1
ATOM 2399 N N . ASN A 1 284 ? 0.449 -15.227 7.444 1.00 92.00 284 ASN A N 1
ATOM 2400 C CA . ASN A 1 284 ? 0.727 -16.075 8.598 1.00 92.00 284 ASN A CA 1
ATOM 2401 C C . ASN A 1 284 ? 0.206 -15.466 9.902 1.00 92.00 284 ASN A C 1
ATOM 2403 O O . ASN A 1 284 ? -0.372 -16.181 10.719 1.00 92.00 284 ASN A O 1
ATOM 2407 N N . GLU A 1 285 ? 0.361 -14.158 10.114 1.00 90.44 285 GLU A N 1
ATOM 2408 C CA . GLU A 1 285 ? -0.173 -13.503 11.309 1.00 90.44 285 GLU A CA 1
ATOM 2409 C C . GLU A 1 285 ? -1.704 -13.535 11.365 1.00 90.44 285 GLU A C 1
ATOM 2411 O O . GLU A 1 285 ? -2.280 -13.777 12.424 1.00 90.44 285 GLU A O 1
ATOM 2416 N N . ILE A 1 286 ? -2.378 -13.337 10.232 1.00 88.00 286 ILE A N 1
ATOM 2417 C CA . ILE A 1 286 ? -3.843 -13.380 10.168 1.00 88.00 286 ILE A CA 1
ATOM 2418 C C . ILE A 1 286 ? -4.379 -14.807 10.336 1.00 88.00 286 ILE A C 1
ATOM 2420 O O . ILE A 1 286 ? -5.545 -14.980 10.700 1.00 88.00 286 ILE A O 1
ATOM 2424 N N . ASN A 1 287 ? -3.578 -15.830 10.050 1.00 80.12 287 ASN A N 1
ATOM 2425 C CA . ASN A 1 287 ? -3.984 -17.230 10.157 1.00 80.12 287 ASN A CA 1
ATOM 2426 C C . ASN A 1 287 ? -3.678 -17.876 11.517 1.00 80.12 287 ASN A C 1
ATOM 2428 O O . ASN A 1 287 ? -4.125 -19.003 11.735 1.00 80.12 287 ASN A O 1
ATOM 2432 N N . LYS A 1 288 ? -2.989 -17.168 12.419 1.00 72.38 288 LYS A N 1
ATOM 2433 C CA . LYS A 1 288 ? -2.921 -17.507 13.850 1.00 72.38 288 LYS A CA 1
ATOM 2434 C C . LYS A 1 288 ? -4.275 -17.277 14.532 1.00 72.38 288 LYS A C 1
ATOM 2436 O O . LYS A 1 288 ? -4.576 -18.051 15.463 1.00 72.38 288 LYS A O 1
#

Secondary structure (DSSP, 8-state):
-EEEEEEEEEEETTTTEEEEEETTEEEEEEPPHHHHHHHTTT--TT-EEEEEEEEEEEEETTEEEEEEEEEEEEEEEETTEEEEEEEHHHHHHHHHHHHT--S-EEEEEEEE----TT--TTSS------EEEEEEEEE-TT--EEEEEEEE---SSGGGS-HHHHHHTT--HHHHHTSPPHHHHHHHHHHHHHHH-PEEEESSSHHHHHHHHHHHHHT---S--GGGEEEHHHHHHHHHT--S---HHHHHHHTT---SSSS----HHHHHHHHHHHHHHHHHHHH-

Foldseek 3Di:
DDKDKFFWADADLVQQKTWGQDPNDIAIEHEDPQCCVVCVVQDDGQKIWIFDWDPDWDDRPPDTHTYTDDTQWIWHDDPPDIDTPDHLVVLLVVLLCVLLDFFKEKFKFFDKFDAEPPDDPPPPDDDDIATFKMWMWMDGSVRHTPDIDIFGAADPDPRSLYPVNCQQLVHDSVCNNPTDHCVVVVVVVLVCCVPTVHQYEYQDPVVVVNLVVNCVVVVHDDSDDPRSYDHVQVSVCSNVVPDDGADLQNLCVVLVHHQPDPDDSNGRNSSSVSRSVSSVSVSVVSVD

pLDDT: mean 92.93, std 5.39, range [70.94, 98.62]

Radius of gyration: 23.81 Å; Cα contacts (8 Å, |Δi|>4): 504; chains: 1; bounding box: 62×50×62 Å

Nearest PDB structures (foldseek):
  8txr-assembly1_A  TM=5.189E-01  e=2.585E-02  Escherichia coli
  4rfb-assembly1_B  TM=3.563E-01  e=7.559E-03  Staphylococcus aureus subsp. aureus NCTC 8325
  2rdh-assembly2_B  TM=3.929E-01  e=4.379E-02  Staphylococcus aureus
  2rdh-assembly2_D  TM=2.743E-01  e=6.723E-03  Staphylococcus aureus
  4o2d-assembly1_A  TM=4.024E-01  e=5.535E-02  Mycolicibacterium smegmatis MC2 155

Solvent-accessible surface area (backbone atoms only — not comparable to full-atom values): 16176 Å² total; per-residue (Å²): 112,44,80,50,64,34,42,27,68,44,66,43,71,93,73,31,28,37,31,27,59,45,97,94,38,82,47,38,34,33,45,50,74,65,55,37,72,73,41,50,94,67,66,45,64,63,29,34,42,30,30,36,25,48,81,57,74,42,80,55,91,94,43,66,24,24,46,52,72,46,78,46,33,35,35,36,75,59,88,94,45,76,49,74,82,42,45,52,64,61,50,48,52,51,51,53,54,61,72,68,51,81,48,28,39,30,22,43,28,62,38,60,36,47,78,39,94,84,66,50,86,85,73,75,64,84,85,76,74,39,65,34,32,38,7,34,38,30,24,44,66,85,67,49,76,75,51,73,49,71,47,56,23,29,62,88,52,69,62,39,72,28,70,64,38,29,66,53,54,72,45,57,68,67,57,45,73,69,26,48,54,56,65,59,57,53,50,53,52,40,48,47,41,72,78,51,60,36,45,31,38,25,59,54,70,60,54,63,55,48,54,60,50,46,26,65,76,67,74,47,81,75,77,72,56,78,88,41,58,43,45,50,46,60,51,54,27,62,70,76,67,50,85,70,89,69,54,76,57,57,47,24,52,77,73,77,41,77,49,98,56,98,66,89,69,62,43,24,45,60,51,8,49,52,46,48,51,48,47,53,56,50,52,53,62,72,71,108

Mean predicted aligned error: 6.46 Å

Sequence (288 aa):
MQTFCGRIRNVYEDDRIFEILYKKRIYHFRLTRSQMKKFQPYLQEGLYVFFKAFDEEKKYGRFIAYDVINFIKLVRHVGRKTIVYYDIQTIKEGVRKLLKKDGYRLFIDLEFTMPPYNYNHSSGEVFYSEIVQYGMYIEDSSGNIIDSAVGLIRPKCKLGISDRMMEFIHVSKEKLEHAPYYSKFYNKLKDYMMFYQPTIYVWGKNDYLMIDKSYKLHNVKPVTERKNFVNLMQIIKNYYGIKNDIGLYAAFELLGAKPPMEIQDHNALHDAEATLEVFHLFENEINK